Protein 1VYR (pdb70)

Sequence (363 aa):
AEKLFTPLKVGAVTAPNRVFMAPLTRLRSIEPGDIPTPLMGEYYRQRASAGLIISEATQISAQAKGGYYAGAPGLHSPEQIAAWKKITAGVHAEDGRIAVQLWHTGRISHSSIQPGGQAPVSASALNANTRTSLRDENGNAIRVDTTTPRALELDEIPGIVNDFRQAVANAREAGFDLVELHSAHGYLLHQFLSPSSNQRTDQYGGSVENRARLVLEVVDAVCNEWSADRIGIRVSPIGTFQNVDNGPNEEADALYLIEELAKRGIAYLHMSETDLAGGKPYSEAFRQKVRERFHGVIIGAGAYTAEKAEDLIGKGLIDAVAFGRDYIANPDLVARLQKKAELNPQRPESFYGGGAEGYTDYPSL

Foldseek 3Di:
DPQQQDWDQFQPDIFRGQEEADEAAALAADPPVLADDVQVLLLVLLQQNGSEYEYHEEELDQLLDAAHRHHHLHDPRRLVRLLSSLVSSVVSVGAYAYEYFRQAQNHALCSHVVSDAHEAQAQDHLQAWYWDADPVRFTDIDGTGGHHHDDPVCLVVVLVSLLVSLLSCVSSPHQAYEYECEQNGHLVLLQAQVNHPDPPQSDDDLCNSNVSVLSSLVSNCVSPNQSRYEYEYAQDAAGSNTHNDDPSLVSVLVNLLSNQVRVHREYEYEDAYLVDDDGDDPVSLVSSQVRHDHAYEYEDPDDPVNQCVCVVVVSGPHYHDYQQCLQESVVVVCVVVVHDTGDQDVVSSYTDGCVSRNPRDYD

Organism: Enterobacter cloacae (NCBI:txid550)

B-factor: mean 15.1, std 11.24, range [3.46, 97.19]

Structure (mmCIF, N/CA/C/O backbone):
data_1VYR
#
_entry.id   1VYR
#
_cell.length_a   56.979
_cell.length_b   69.058
_cell.length_c   89.121
_cell.angle_alpha   90.00
_cell.angle_beta   90.00
_cell.angle_gamma   90.00
#
_symmetry.space_group_name_H-M   'P 21 21 21'
#
loop_
_entity.id
_entity.type
_entity.pdbx_description
1 polymer 'PENTAERYTHRITOL TETRANITRATE REDUCTASE'
2 non-polymer 'FLAVIN MONONUCLEOTIDE'
3 non-polymer 'PICRIC ACID'
4 water water
#
loop_
_atom_site.group_PDB
_atom_site.id
_atom_site.type_symbol
_atom_site.label_atom_id
_atom_site.label_alt_id
_atom_site.label_comp_id
_atom_site.label_asym_id
_atom_site.label_entity_id
_atom_site.label_seq_id
_atom_site.pdbx_PDB_ins_code
_atom_site.Cartn_x
_atom_site.Cartn_y
_atom_site.Cartn_z
_atom_site.occupancy
_atom_site.B_iso_or_equiv
_atom_site.auth_seq_id
_atom_site.auth_comp_id
_atom_site.auth_asym_id
_atom_site.auth_atom_id
_atom_site.pdbx_PDB_model_num
ATOM 1 N N . ALA A 1 2 ? 38.382 4.037 45.447 1.00 64.79 2 ALA A N 1
ATOM 2 C CA . ALA A 1 2 ? 38.022 5.369 45.898 1.00 50.74 2 ALA A CA 1
ATOM 3 C C . ALA A 1 2 ? 36.921 5.176 46.928 1.00 49.95 2 ALA A C 1
ATOM 4 O O . ALA A 1 2 ? 37.270 5.217 48.130 1.00 68.78 2 ALA A O 1
ATOM 11 N N . GLU A 1 3 ? 35.671 4.928 46.498 1.00 48.70 3 GLU A N 1
ATOM 12 C CA . GLU A 1 3 ? 34.761 4.589 47.590 1.00 42.50 3 GLU A CA 1
ATOM 13 C C . GLU A 1 3 ? 33.686 3.542 47.321 1.00 32.01 3 GLU A C 1
ATOM 14 O O . GLU A 1 3 ? 33.873 2.462 47.916 1.00 30.98 3 GLU A O 1
ATOM 26 N N . LYS A 1 4 ? 32.594 3.809 46.650 1.00 23.09 4 LYS A N 1
ATOM 27 C CA . LYS A 1 4 ? 31.632 2.702 46.376 1.00 21.65 4 LYS A CA 1
ATOM 28 C C . LYS A 1 4 ? 31.587 2.371 44.879 1.00 14.76 4 LYS A C 1
ATOM 29 O O . LYS A 1 4 ? 31.011 1.303 44.538 1.00 15.61 4 LYS A O 1
ATOM 45 N N . LEU A 1 5 ? 32.218 3.214 44.044 1.00 15.74 5 LEU A N 1
ATOM 46 C CA . LEU A 1 5 ? 32.107 2.975 42.636 1.00 13.81 5 LEU A CA 1
ATOM 47 C C . LEU A 1 5 ? 32.707 1.643 42.205 1.00 12.63 5 LEU A C 1
ATOM 48 O O . LEU A 1 5 ? 32.366 1.123 41.124 1.00 13.46 5 LEU A O 1
ATOM 64 N N . PHE A 1 6 ? 33.624 1.113 42.990 1.00 13.21 6 PHE A N 1
ATOM 65 C CA . PHE A 1 6 ? 34.352 -0.074 42.613 1.00 13.21 6 PHE A CA 1
ATOM 66 C C . PHE A 1 6 ? 33.918 -1.332 43.354 1.00 13.84 6 PHE A C 1
ATOM 67 O O . PHE A 1 6 ? 34.675 -2.313 43.479 1.00 19.08 6 PHE A O 1
ATOM 84 N N . THR A 1 7 ? 32.674 -1.335 43.787 1.00 13.50 7 THR A N 1
ATOM 85 C CA . THR A 1 7 ? 32.116 -2.406 44.503 1.00 14.33 7 THR A CA 1
ATOM 86 C C . THR A 1 7 ? 31.013 -3.140 43.666 1.00 11.53 7 THR A C 1
ATOM 87 O O . THR A 1 7 ? 30.371 -2.529 42.835 1.00 11.77 7 THR A O 1
ATOM 97 N N . PRO A 1 8 ? 30.845 -4.452 43.850 1.00 11.25 8 PRO A N 1
ATOM 98 C CA . PRO A 1 8 ? 29.874 -5.204 43.014 1.00 10.53 8 PRO A CA 1
ATOM 99 C C . PRO A 1 8 ? 28.411 -4.834 43.240 1.00 9.84 8 PRO A C 1
ATOM 100 O O . PRO A 1 8 ? 28.027 -4.296 44.289 1.00 11.27 8 PRO A O 1
ATOM 111 N N . LEU A 1 9 ? 27.597 -5.163 42.244 1.00 9.20 9 LEU A N 1
ATOM 112 C CA . LEU A 1 9 ? 26.170 -4.871 42.219 1.00 8.80 9 LEU A CA 1
ATOM 113 C C . LEU A 1 9 ? 25.434 -5.964 41.453 1.00 8.75 9 LEU A C 1
ATOM 114 O O . LEU A 1 9 ? 25.796 -6.257 40.279 1.00 10.10 9 LEU A O 1
ATOM 130 N N . LYS A 1 10 ? 24.391 -6.574 42.035 1.00 8.64 10 LYS A N 1
ATOM 131 C CA . LYS A 1 10 ? 23.574 -7.521 41.289 1.00 9.49 10 LYS A CA 1
ATOM 132 C C . LYS A 1 10 ? 22.610 -6.747 40.379 1.00 8.55 10 LYS A C 1
ATOM 133 O O . LYS A 1 10 ? 21.883 -5.876 40.894 1.00 10.78 10 LYS A O 1
ATOM 149 N N . VAL A 1 11 ? 22.584 -7.030 39.096 1.00 8.10 11 VAL A N 1
ATOM 150 C CA . VAL A 1 11 ? 21.748 -6.322 38.111 1.00 8.03 11 VAL A CA 1
ATOM 151 C C . VAL A 1 11 ? 20.932 -7.403 37.407 1.00 8.92 11 VAL A C 1
ATOM 152 O O . VAL A 1 11 ? 21.388 -8.043 36.442 1.00 10.92 11 VAL A O 1
ATOM 165 N N . GLY A 1 12 ? 19.707 -7.617 37.873 1.00 9.96 12 GLY A N 1
ATOM 166 C CA . GLY A 1 12 ? 18.886 -8.720 37.365 1.00 11.60 12 GLY A CA 1
ATOM 167 C C . GLY A 1 12 ? 19.657 -10.025 37.383 1.00 11.06 12 GLY A C 1
ATOM 168 O O . GLY A 1 12 ? 20.214 -10.406 38.440 1.00 11.45 12 GLY A O 1
ATOM 172 N N . ALA A 1 13 ? 19.757 -10.725 36.244 1.00 11.20 13 ALA A N 1
ATOM 173 C CA . ALA A 1 13 ? 20.387 -12.031 36.153 1.00 11.18 13 ALA A CA 1
ATOM 174 C C . ALA A 1 13 ? 21.906 -12.013 36.226 1.00 11.68 13 ALA A C 1
ATOM 175 O O . ALA A 1 13 ? 22.431 -13.147 36.344 1.00 15.35 13 ALA A O 1
ATOM 182 N N . VAL A 1 14 ? 22.596 -10.878 36.168 1.00 10.54 14 VAL A N 1
ATOM 183 C CA . VAL A 1 14 ? 24.053 -10.863 36.179 1.00 11.03 14 VAL A CA 1
ATOM 184 C C . VAL A 1 14 ? 24.583 -10.033 37.380 1.00 10.25 14 VAL A C 1
ATOM 185 O O . VAL A 1 14 ? 23.808 -9.366 38.054 1.00 12.00 14 VAL A O 1
ATOM 198 N N . THR A 1 15 ? 25.886 -10.139 37.640 1.00 10.14 15 THR A N 1
ATOM 199 C CA . THR A 1 15 ? 26.533 -9.361 38.691 1.00 10.15 15 THR A CA 1
ATOM 200 C C . THR A 1 15 ? 27.638 -8.516 38.078 1.00 9.53 15 THR A C 1
ATOM 201 O O . THR A 1 15 ? 28.627 -9.037 37.493 1.00 11.39 15 THR A O 1
ATOM 218 N N . ALA A 1 16 ? 27.502 -7.206 38.212 1.00 8.97 16 ALA A N 1
ATOM 219 C CA . ALA A 1 16 ? 28.515 -6.271 37.782 1.00 8.55 16 ALA A CA 1
ATOM 220 C C . ALA A 1 16 ? 29.588 -6.175 38.892 1.00 9.07 16 ALA A C 1
ATOM 221 O O . ALA A 1 16 ? 29.239 -6.098 40.074 1.00 10.34 16 ALA A O 1
ATOM 228 N N . PRO A 1 17 ? 30.883 -6.168 38.547 1.00 9.02 17 PRO A N 1
ATOM 229 C CA . PRO A 1 17 ? 31.934 -6.055 39.555 1.00 9.52 17 PRO A CA 1
ATOM 230 C C . PRO A 1 17 ? 32.210 -4.625 40.036 1.00 9.30 17 PRO A C 1
ATOM 231 O O . PRO A 1 17 ? 32.973 -4.407 41.006 1.00 10.80 17 PRO A O 1
ATOM 242 N N . ASN A 1 18 ? 31.641 -3.635 39.356 1.00 8.58 18 ASN A N 1
ATOM 243 C CA . ASN A 1 18 ? 31.803 -2.236 39.698 1.00 8.72 18 ASN A CA 1
ATOM 244 C C . ASN A 1 18 ? 30.530 -1.491 39.203 1.00 8.10 18 ASN A C 1
ATOM 245 O O . ASN A 1 18 ? 29.694 -2.116 38.504 1.00 8.91 18 ASN A O 1
ATOM 254 N N . ARG A 1 19 ? 30.428 -0.216 39.551 1.00 8.22 19 ARG A N 1
ATOM 255 C CA . ARG A 1 19 ? 29.254 0.600 39.271 1.00 8.25 19 ARG A CA 1
ATOM 256 C C . ARG A 1 19 ? 29.480 1.632 38.143 1.00 7.60 19 ARG A C 1
ATOM 257 O O . ARG A 1 19 ? 28.676 2.545 37.985 1.00 8.63 19 ARG A O 1
ATOM 285 N N . VAL A 1 20 ? 30.573 1.437 37.390 1.00 7.52 20 VAL A N 1
ATOM 286 C CA . VAL A 1 20 ? 30.967 2.332 36.300 1.00 7.59 20 VAL A CA 1
ATOM 287 C C . VAL A 1 20 ? 30.496 1.689 35.005 1.00 6.91 20 VAL A C 1
ATOM 288 O O . VAL A 1 20 ? 31.109 0.714 34.481 1.00 8.34 20 VAL A O 1
ATOM 301 N N . PHE A 1 21 ? 29.343 2.140 34.481 1.00 6.10 21 PHE A N 1
ATOM 302 C CA . PHE A 1 21 ? 28.743 1.537 33.294 1.00 6.04 21 PHE A CA 1
ATOM 303 C C . PHE A 1 21 ? 29.047 2.391 32.061 1.00 5.52 21 PHE A C 1
ATOM 304 O O . PHE A 1 21 ? 29.245 3.603 32.151 1.00 6.36 21 PHE A O 1
ATOM 321 N N . MET A 1 22 ? 29.046 1.717 30.895 1.00 5.50 22 MET A N 1
ATOM 322 C CA . MET A 1 22 ? 29.177 2.414 29.618 1.00 5.36 22 MET A CA 1
ATOM 323 C C . MET A 1 22 ? 27.775 2.680 29.043 1.00 5.18 22 MET A C 1
ATOM 324 O O . MET A 1 22 ? 26.988 1.761 28.789 1.00 5.60 22 MET A O 1
ATOM 338 N N . ALA A 1 23 ? 27.459 3.986 28.927 1.00 5.33 23 ALA A N 1
ATOM 339 C CA . ALA A 1 23 ? 26.180 4.405 28.399 1.00 5.29 23 ALA A CA 1
ATOM 340 C C . ALA A 1 23 ? 26.032 3.987 26.927 1.00 4.94 23 ALA A C 1
ATOM 341 O O . ALA A 1 23 ? 27.041 3.862 26.202 1.00 5.31 23 ALA A O 1
ATOM 348 N N . PRO A 1 24 ? 24.783 3.874 26.445 1.00 4.85 24 PRO A N 1
ATOM 349 C CA . PRO A 1 24 ? 24.544 3.590 25.016 1.00 4.81 24 PRO A CA 1
ATOM 350 C C . PRO A 1 24 ? 24.999 4.776 24.173 1.00 4.93 24 PRO A C 1
ATOM 351 O O . PRO A 1 24 ? 24.636 5.939 24.439 1.00 5.67 24 PRO A O 1
ATOM 362 N N . LEU A 1 25 ? 25.773 4.471 23.117 1.00 4.95 25 LEU A N 1
ATOM 363 C CA . LEU A 1 25 ? 26.397 5.533 22.289 1.00 5.30 25 LEU A CA 1
ATOM 364 C C . LEU A 1 25 ? 26.315 5.135 20.797 1.00 5.09 25 LEU A C 1
ATOM 365 O O . LEU A 1 25 ? 27.066 4.268 20.328 1.00 5.76 25 LEU A O 1
ATOM 381 N N . THR A 1 26 ? 25.439 5.806 20.074 1.00 5.28 26 THR A N 1
ATOM 382 C CA . THR A 1 26 ? 25.347 5.701 18.608 1.00 5.14 26 THR A CA 1
ATOM 383 C C . THR A 1 26 ? 26.648 6.240 17.992 1.00 4.98 26 THR A C 1
ATOM 384 O O . THR A 1 26 ? 27.058 7.368 18.237 1.00 6.25 26 THR A O 1
ATOM 394 N N . ARG A 1 27 ? 27.305 5.380 17.177 1.00 4.83 27 ARG A N 1
ATOM 395 C CA . ARG A 1 27 ? 28.584 5.704 16.535 1.00 4.90 27 ARG A CA 1
ATOM 396 C C . ARG A 1 27 ? 28.512 5.603 15.006 1.00 4.89 27 ARG A C 1
ATOM 397 O O . ARG A 1 27 ? 29.457 6.080 14.333 1.00 5.47 27 ARG A O 1
ATOM 414 N N . LEU A 1 28 ? 27.457 5.010 14.447 1.00 5.10 28 LEU A N 1
ATOM 415 C CA . LEU A 1 28 ? 27.149 5.057 13.016 1.00 5.31 28 LEU A CA 1
ATOM 416 C C . LEU A 1 28 ? 28.247 4.492 12.129 1.00 5.29 28 LEU A C 1
ATOM 417 O O . LEU A 1 28 ? 28.561 5.042 11.039 1.00 6.18 28 LEU A O 1
ATOM 433 N N . ARG A 1 29 ? 28.794 3.335 12.530 1.00 5.10 29 ARG A N 1
ATOM 434 C CA . ARG A 1 29 ? 29.892 2.670 11.812 1.00 5.18 29 ARG A CA 1
ATOM 435 C C . ARG A 1 29 ? 29.494 1.279 11.288 1.00 5.30 29 ARG A C 1
ATOM 436 O O . ARG A 1 29 ? 30.375 0.512 10.838 1.00 6.51 29 ARG A O 1
ATOM 453 N N . SER A 1 30 ? 28.208 0.945 11.235 1.00 5.37 30 SER A N 1
ATOM 454 C CA . SER A 1 30 ? 27.793 -0.359 10.728 1.00 5.49 30 SER A CA 1
ATOM 455 C C . SER A 1 30 ? 27.950 -0.443 9.225 1.00 6.13 30 SER A C 1
ATOM 456 O O . SER A 1 30 ? 27.962 0.590 8.519 1.00 7.43 30 SER A O 1
ATOM 463 N N . ILE A 1 31 ? 27.965 -1.671 8.697 1.00 6.61 31 ILE A N 1
ATOM 464 C CA . ILE A 1 31 ? 27.954 -1.899 7.230 1.00 7.19 31 ILE A CA 1
ATOM 465 C C . ILE A 1 31 ? 26.580 -1.674 6.658 1.00 7.45 31 ILE A C 1
ATOM 466 O O . ILE A 1 31 ? 25.562 -2.179 7.178 1.00 7.95 31 ILE A O 1
ATOM 482 N N . GLU A 1 32 ? 26.556 -0.943 5.527 1.00 8.08 32 GLU A N 1
ATOM 483 C CA . GLU A 1 32 ? 25.379 -0.871 4.662 1.00 8.39 32 GLU A CA 1
ATOM 484 C C . GLU A 1 32 ? 25.801 -1.365 3.278 1.00 9.64 32 GLU A C 1
ATOM 485 O O . GLU A 1 32 ? 26.936 -1.022 2.841 1.00 11.88 32 GLU A O 1
ATOM 497 N N . PRO A 1 33 ? 24.955 -2.130 2.589 1.00 9.48 33 PRO A N 1
ATOM 498 C CA . PRO A 1 33 ? 23.637 -2.530 2.998 1.00 9.18 33 PRO A CA 1
ATOM 499 C C . PRO A 1 33 ? 23.647 -3.599 4.093 1.00 8.35 33 PRO A C 1
ATOM 500 O O . PRO A 1 33 ? 24.601 -4.374 4.239 1.00 10.18 33 PRO A O 1
ATOM 511 N N . GLY A 1 34 ? 22.556 -3.637 4.855 1.00 8.83 34 GLY A N 1
ATOM 512 C CA . GLY A 1 34 ? 22.297 -4.658 5.822 1.00 9.25 34 GLY A CA 1
ATOM 513 C C . GLY A 1 34 ? 22.309 -4.247 7.263 1.00 8.22 34 GLY A C 1
ATOM 514 O O . GLY A 1 34 ? 21.910 -5.037 8.154 1.00 9.41 34 GLY A O 1
ATOM 518 N N . ASP A 1 35 ? 22.851 -3.048 7.559 1.00 7.63 35 ASP A N 1
ATOM 519 C CA . ASP A 1 35 ? 22.913 -2.495 8.933 1.00 7.17 35 ASP A CA 1
ATOM 520 C C . ASP A 1 35 ? 23.603 -3.490 9.894 1.00 6.08 35 ASP A C 1
ATOM 521 O O . ASP A 1 35 ? 23.112 -3.862 10.967 1.00 6.60 35 ASP A O 1
ATOM 530 N N . ILE A 1 36 ? 24.767 -3.946 9.428 1.00 6.36 36 ILE A N 1
ATOM 531 C CA . ILE A 1 36 ? 25.450 -5.114 10.024 1.00 6.31 36 ILE A CA 1
ATOM 532 C C . ILE A 1 36 ? 26.580 -4.640 10.950 1.00 6.04 36 ILE A C 1
ATOM 533 O O . ILE A 1 36 ? 27.476 -3.899 10.495 1.00 6.68 36 ILE A O 1
ATOM 549 N N . PRO A 1 37 ? 26.620 -5.087 12.195 1.00 6.23 37 PRO A N 1
ATOM 550 C CA . PRO A 1 37 ? 27.790 -4.832 13.042 1.00 6.70 37 PRO A CA 1
ATOM 551 C C . PRO A 1 37 ? 29.057 -5.425 12.403 1.00 6.57 37 PRO A C 1
ATOM 552 O O . PRO A 1 37 ? 29.018 -6.395 11.625 1.00 7.65 37 PRO A O 1
ATOM 563 N N . THR A 1 38 ? 30.201 -4.828 12.787 1.00 7.35 38 THR A N 1
ATOM 564 C CA . THR A 1 38 ? 31.471 -5.144 12.181 1.00 7.22 38 THR A CA 1
ATOM 565 C C . THR A 1 38 ? 32.504 -5.670 13.190 1.00 7.18 38 THR A C 1
ATOM 566 O O . THR A 1 38 ? 32.410 -5.422 14.402 1.00 7.29 38 THR A O 1
ATOM 576 N N . PRO A 1 39 ? 33.576 -6.291 12.675 1.00 7.93 39 PRO A N 1
ATOM 577 C CA . PRO A 1 39 ? 34.736 -6.620 13.552 1.00 8.17 39 PRO A CA 1
ATOM 578 C C . PRO A 1 39 ? 35.325 -5.401 14.251 1.00 6.96 39 PRO A C 1
ATOM 579 O O . PRO A 1 39 ? 35.802 -5.518 15.389 1.00 7.26 39 PRO A O 1
ATOM 590 N N . LEU A 1 40 ? 35.343 -4.226 13.582 1.00 6.82 40 LEU A N 1
ATOM 591 C CA . LEU A 1 40 ? 35.861 -3.011 14.234 1.00 6.37 40 LEU A CA 1
ATOM 592 C C . LEU A 1 40 ? 34.990 -2.660 15.453 1.00 6.11 40 LEU A C 1
ATOM 593 O O . LEU A 1 40 ? 35.514 -2.315 16.524 1.00 6.09 40 LEU A O 1
ATOM 609 N N . MET A 1 41 ? 33.662 -2.740 15.299 1.00 5.77 41 MET A N 1
ATOM 610 C CA . MET A 1 41 ? 32.767 -2.564 16.459 1.00 5.78 41 MET A CA 1
ATOM 611 C C . MET A 1 41 ? 33.069 -3.603 17.535 1.00 5.77 41 MET A C 1
ATOM 612 O O . MET A 1 41 ? 33.055 -3.293 18.740 1.00 6.21 41 MET A O 1
ATOM 626 N N . GLY A 1 42 ? 33.326 -4.859 17.151 1.00 6.16 42 GLY A N 1
ATOM 627 C CA . GLY A 1 42 ? 33.697 -5.864 18.135 1.00 6.24 42 GLY A CA 1
ATOM 628 C C . GLY A 1 42 ? 34.934 -5.473 18.937 1.00 6.23 42 GLY A C 1
ATOM 629 O O . GLY A 1 42 ? 34.976 -5.666 20.161 1.00 6.53 42 GLY A O 1
ATOM 633 N N . GLU A 1 43 ? 35.964 -4.937 18.253 1.00 6.28 43 GLU A N 1
ATOM 634 C CA . GLU A 1 43 ? 37.182 -4.503 18.924 1.00 6.35 43 GLU A CA 1
ATOM 635 C C . GLU A 1 43 ? 36.896 -3.343 19.902 1.00 6.00 43 GLU A C 1
ATOM 636 O O . GLU A 1 43 ? 37.399 -3.334 21.042 1.00 6.45 43 GLU A O 1
ATOM 648 N N . TYR A 1 44 ? 36.117 -2.363 19.448 1.00 5.63 44 TYR A N 1
ATOM 649 C CA . TYR A 1 44 ? 35.722 -1.226 20.301 1.00 5.50 44 TYR A CA 1
ATOM 650 C C . TYR A 1 44 ? 35.060 -1.673 21.599 1.00 5.47 44 TYR A C 1
ATOM 651 O O . TYR A 1 44 ? 35.385 -1.208 22.696 1.00 5.45 44 TYR A O 1
ATOM 668 N N . TYR A 1 45 ? 34.081 -2.604 21.491 1.00 5.27 45 TYR A N 1
ATOM 669 C CA . TYR A 1 45 ? 33.416 -3.084 22.706 1.00 5.55 45 TYR A CA 1
ATOM 670 C C . TYR A 1 45 ? 34.359 -3.914 23.582 1.00 5.55 45 TYR A C 1
ATOM 671 O O . TYR A 1 45 ? 34.355 -3.807 24.808 1.00 6.13 45 TYR A O 1
ATOM 688 N N . ARG A 1 46 ? 35.185 -4.782 22.943 1.00 5.93 46 ARG A N 1
ATOM 689 C CA . ARG A 1 46 ? 36.127 -5.607 23.723 1.00 6.52 46 ARG A CA 1
ATOM 690 C C . ARG A 1 46 ? 37.104 -4.731 24.503 1.00 6.17 46 ARG A C 1
ATOM 691 O O . ARG A 1 46 ? 37.449 -5.058 25.666 1.00 7.05 46 ARG A O 1
ATOM 708 N N . GLN A 1 47 ? 37.551 -3.589 23.935 1.00 5.94 47 GLN A N 1
ATOM 709 C CA . GLN A 1 47 ? 38.434 -2.663 24.619 1.00 6.04 47 GLN A CA 1
ATOM 710 C C . GLN A 1 47 ? 37.833 -2.117 25.922 1.00 5.93 47 GLN A C 1
ATOM 711 O O . GLN A 1 47 ? 38.579 -1.676 26.802 1.00 6.63 47 GLN A O 1
ATOM 725 N N . ARG A 1 48 ? 36.495 -2.052 25.986 1.00 5.85 48 ARG A N 1
ATOM 726 C CA . ARG A 1 48 ? 35.727 -1.454 27.078 1.00 5.90 48 ARG A CA 1
ATOM 727 C C . ARG A 1 48 ? 35.117 -2.477 28.035 1.00 6.17 48 ARG A C 1
ATOM 728 O O . ARG A 1 48 ? 34.329 -2.106 28.925 1.00 6.60 48 ARG A O 1
ATOM 745 N N . ALA A 1 49 ? 35.537 -3.750 27.922 1.00 6.39 49 ALA A N 1
ATOM 746 C CA . ALA A 1 49 ? 34.887 -4.826 28.663 1.00 6.80 49 ALA A CA 1
ATOM 747 C C . ALA A 1 49 ? 35.168 -4.833 30.158 1.00 6.97 49 ALA A C 1
ATOM 748 O O . ALA A 1 49 ? 34.535 -5.634 30.869 1.00 8.25 49 ALA A O 1
ATOM 755 N N . SER A 1 50 ? 36.042 -3.969 30.672 1.00 6.92 50 SER A N 1
ATOM 756 C CA . SER A 1 50 ? 36.166 -3.813 32.124 1.00 7.19 50 SER A CA 1
ATOM 757 C C . SER A 1 50 ? 35.005 -3.032 32.759 1.00 6.86 50 SER A C 1
ATOM 758 O O . SER A 1 50 ? 34.883 -3.008 33.999 1.00 7.73 50 SER A O 1
ATOM 765 N N . ALA A 1 51 ? 34.145 -2.391 31.949 1.00 6.65 51 ALA A N 1
ATOM 766 C CA . ALA A 1 51 ? 32.964 -1.721 32.487 1.00 6.34 51 ALA A CA 1
ATOM 767 C C . ALA A 1 51 ? 32.138 -2.674 33.349 1.00 6.46 51 ALA A C 1
ATOM 768 O O . ALA A 1 51 ? 31.997 -3.872 33.054 1.00 7.09 51 ALA A O 1
ATOM 775 N N . GLY A 1 52 ? 31.523 -2.142 34.403 1.00 6.82 52 GLY A N 1
ATOM 776 C CA . GLY A 1 52 ? 30.586 -2.968 35.189 1.00 7.13 52 GLY A CA 1
ATOM 777 C C . GLY A 1 52 ? 29.500 -3.580 34.295 1.00 6.68 52 GLY A C 1
ATOM 778 O O . GLY A 1 52 ? 29.084 -4.729 34.491 1.00 7.27 52 GLY A O 1
ATOM 782 N N . LEU A 1 53 ? 29.028 -2.803 33.331 1.00 6.04 53 LEU A N 1
ATOM 783 C CA . LEU A 1 53 ? 28.069 -3.251 32.308 1.00 6.09 53 LEU A CA 1
ATOM 784 C C . LEU A 1 53 ? 28.300 -2.333 31.102 1.00 5.41 53 LEU A C 1
ATOM 785 O O . LEU A 1 53 ? 28.368 -1.100 31.265 1.00 6.19 53 LEU A O 1
ATOM 801 N N . ILE A 1 54 ? 28.407 -2.930 29.911 1.00 5.37 54 ILE A N 1
ATOM 802 C CA . ILE A 1 54 ? 28.321 -2.176 28.645 1.00 5.32 54 ILE A CA 1
ATOM 803 C C . ILE A 1 54 ? 26.865 -2.141 28.205 1.00 5.28 54 ILE A C 1
ATOM 804 O O . ILE A 1 54 ? 26.242 -3.218 28.140 1.00 5.84 54 ILE A O 1
ATOM 820 N N . ILE A 1 55 ? 26.344 -0.966 27.860 1.00 5.22 55 ILE A N 1
ATOM 821 C CA . ILE A 1 55 ? 25.041 -0.868 27.174 1.00 5.06 55 ILE A CA 1
ATOM 822 C C . ILE A 1 55 ? 25.374 -0.467 25.730 1.00 5.16 55 ILE A C 1
ATOM 823 O O . ILE A 1 55 ? 26.063 0.547 25.510 1.00 5.52 55 ILE A O 1
ATOM 839 N N . SER A 1 56 ? 24.945 -1.280 24.754 1.00 5.10 56 SER A N 1
ATOM 840 C CA . SER A 1 56 ? 25.297 -1.027 23.376 1.00 5.03 56 SER A CA 1
ATOM 841 C C . SER A 1 56 ? 24.646 0.264 22.851 1.00 4.92 56 SER A C 1
ATOM 842 O O . SER A 1 56 ? 23.637 0.783 23.355 1.00 5.55 56 SER A O 1
ATOM 849 N N . GLU A 1 57 ? 25.211 0.724 21.699 1.00 5.02 57 GLU A N 1
ATOM 850 C CA . GLU A 1 57 ? 24.527 1.681 20.836 1.00 5.03 57 GLU A CA 1
ATOM 851 C C . GLU A 1 57 ? 23.084 1.240 20.572 1.00 5.11 57 GLU A C 1
ATOM 852 O O . GLU A 1 57 ? 22.771 0.032 20.462 1.00 5.12 57 GLU A O 1
ATOM 864 N N . ALA A 1 58 ? 22.203 2.225 20.330 1.00 5.02 58 ALA A N 1
ATOM 865 C CA . ALA A 1 58 ? 20.827 1.927 19.943 1.00 5.18 58 ALA A CA 1
ATOM 866 C C . ALA A 1 58 ? 20.814 1.068 18.671 1.00 4.75 58 ALA A C 1
ATOM 867 O O . ALA A 1 58 ? 21.501 1.328 17.677 1.00 5.40 58 ALA A O 1
ATOM 874 N N . THR A 1 59 ? 19.966 0.020 18.716 1.00 4.67 59 THR A N 1
ATOM 875 C CA . THR A 1 59 ? 19.923 -1.023 17.713 1.00 4.70 59 THR A CA 1
ATOM 876 C C . THR A 1 59 ? 18.475 -1.237 17.253 1.00 4.81 59 THR A C 1
ATOM 877 O O . THR A 1 59 ? 17.558 -1.424 18.066 1.00 5.10 59 THR A O 1
ATOM 887 N N . GLN A 1 60 ? 18.256 -1.229 15.925 1.00 5.08 60 GLN A N 1
ATOM 888 C CA . GLN A 1 60 ? 16.904 -1.358 15.378 1.00 5.72 60 GLN A CA 1
ATOM 889 C C . GLN A 1 60 ? 16.257 -2.694 15.662 1.00 5.61 60 GLN A C 1
ATOM 890 O O . GLN A 1 60 ? 16.832 -3.775 15.419 1.00 6.90 60 GLN A O 1
ATOM 904 N N . ILE A 1 61 ? 14.972 -2.629 16.047 1.00 5.78 61 ILE A N 1
ATOM 905 C CA . ILE A 1 61 ? 14.149 -3.848 16.206 1.00 6.33 61 ILE A CA 1
ATOM 906 C C . ILE A 1 61 ? 13.624 -4.373 14.886 1.00 6.92 61 ILE A C 1
ATOM 907 O O . ILE A 1 61 ? 13.148 -5.521 14.811 1.00 9.08 61 ILE A O 1
ATOM 923 N N . SER A 1 62 ? 13.649 -3.553 13.833 1.00 7.21 62 SER A N 1
ATOM 924 C CA . SER A 1 62 ? 13.036 -3.831 12.515 1.00 7.82 62 SER A CA 1
ATOM 925 C C . SER A 1 62 ? 13.623 -2.866 11.527 1.00 7.89 62 SER A C 1
ATOM 926 O O . SER A 1 62 ? 14.228 -1.842 11.887 1.00 7.66 62 SER A O 1
ATOM 933 N N . ALA A 1 63 ? 13.405 -3.136 10.221 1.00 9.36 63 ALA A N 1
ATOM 934 C CA . ALA A 1 63 ? 13.834 -2.175 9.225 1.00 9.97 63 ALA A CA 1
ATOM 935 C C . ALA A 1 63 ? 13.088 -0.853 9.347 1.00 9.23 63 ALA A C 1
ATOM 936 O O . ALA A 1 63 ? 13.669 0.236 9.159 1.00 9.67 63 ALA A O 1
ATOM 943 N N . GLN A 1 64 ? 11.791 -0.873 9.669 1.00 9.24 64 GLN A N 1
ATOM 944 C CA . GLN A 1 64 ? 11.013 0.359 9.865 1.00 9.26 64 GLN A CA 1
ATOM 945 C C . GLN A 1 64 ? 11.601 1.221 10.994 1.00 8.19 64 GLN A C 1
ATOM 946 O O . GLN A 1 64 ? 11.472 2.440 10.990 1.00 8.80 64 GLN A O 1
ATOM 960 N N . ALA A 1 65 ? 12.197 0.570 12.007 1.00 7.31 65 ALA A N 1
ATOM 961 C CA . ALA A 1 65 ? 12.759 1.290 13.137 1.00 6.72 65 ALA A CA 1
ATOM 962 C C . ALA A 1 65 ? 13.947 2.173 12.790 1.00 6.58 65 ALA A C 1
ATOM 963 O O . ALA A 1 65 ? 14.331 2.983 13.631 1.00 7.54 65 ALA A O 1
ATOM 970 N N . LYS A 1 66 ? 14.570 2.017 11.600 1.00 7.09 66 LYS A N 1
ATOM 971 C CA . LYS A 1 66 ? 15.795 2.714 11.267 1.00 7.24 66 LYS A CA 1
ATOM 972 C C . LYS A 1 66 ? 15.535 4.216 11.086 1.00 8.31 66 LYS A C 1
ATOM 973 O O . LYS A 1 66 ? 14.618 4.626 10.350 1.00 11.62 66 LYS A O 1
ATOM 989 N N A GLY A 1 67 ? 16.387 4.987 11.819 0.50 8.26 67 GLY A N 1
ATOM 990 N N B GLY A 1 67 ? 16.350 5.042 11.701 0.50 8.61 67 GLY A N 1
ATOM 991 C CA A GLY A 1 67 ? 16.429 6.444 11.843 0.50 11.21 67 GLY A CA 1
ATOM 992 C CA B GLY A 1 67 ? 16.357 6.453 11.383 0.50 6.93 67 GLY A CA 1
ATOM 993 C C A GLY A 1 67 ? 17.700 7.086 11.296 0.50 9.66 67 GLY A C 1
ATOM 994 C C B GLY A 1 67 ? 17.667 7.124 11.213 0.50 8.80 67 GLY A C 1
ATOM 995 O O A GLY A 1 67 ? 17.624 8.177 10.661 0.50 7.67 67 GLY A O 1
ATOM 996 O O B GLY A 1 67 ? 17.709 8.371 11.227 0.50 10.53 67 GLY A O 1
ATOM 1003 N N A TYR A 1 68 ? 18.863 6.473 11.458 0.50 8.87 68 TYR A N 1
ATOM 1004 N N B TYR A 1 68 ? 18.697 6.287 11.170 0.33 6.00 68 TYR A N 1
ATOM 1005 C CA A TYR A 1 68 ? 20.177 7.012 11.106 0.50 8.56 68 TYR A CA 1
ATOM 1006 C CA B TYR A 1 68 ? 20.080 6.725 11.053 0.33 7.06 68 TYR A CA 1
ATOM 1007 C C A TYR A 1 68 ? 20.916 5.984 10.229 0.67 6.98 68 TYR A C 1
ATOM 1008 C C B TYR A 1 68 ? 20.882 5.806 10.149 0.33 6.28 68 TYR A C 1
ATOM 1009 O O A TYR A 1 68 ? 20.928 4.791 10.589 0.67 7.65 68 TYR A O 1
ATOM 1010 O O B TYR A 1 68 ? 20.934 4.589 10.335 0.33 7.51 68 TYR A O 1
ATOM 1041 N N . ALA A 1 69 ? 21.532 6.400 9.142 1.00 6.68 69 ALA A N 1
ATOM 1042 C CA . ALA A 1 69 ? 22.411 5.560 8.336 1.00 6.32 69 ALA A CA 1
ATOM 1043 C C . ALA A 1 69 ? 23.632 5.178 9.176 1.00 5.95 69 ALA A C 1
ATOM 1044 O O . ALA A 1 69 ? 24.308 6.045 9.763 1.00 6.92 69 ALA A O 1
ATOM 1051 N N . GLY A 1 70 ? 23.952 3.873 9.223 1.00 6.15 70 GLY A N 1
ATOM 1052 C CA . GLY A 1 70 ? 25.069 3.382 9.980 1.00 6.10 70 GLY A CA 1
ATOM 1053 C C . GLY A 1 70 ? 24.721 2.791 11.341 1.00 5.49 70 GLY A C 1
ATOM 1054 O O . GLY A 1 70 ? 25.598 2.195 11.998 1.00 5.94 70 GLY A O 1
ATOM 1058 N N . ALA A 1 71 ? 23.465 2.926 11.789 1.00 5.33 71 ALA A N 1
ATOM 1059 C CA . ALA A 1 71 ? 23.039 2.291 13.047 1.00 5.46 71 ALA A CA 1
ATOM 1060 C C . ALA A 1 71 ? 22.739 0.813 12.771 1.00 5.26 71 ALA A C 1
ATOM 1061 O O . ALA A 1 71 ? 22.131 0.477 11.734 1.00 5.96 71 ALA A O 1
ATOM 1068 N N . PRO A 1 72 ? 23.126 -0.091 13.685 1.00 4.99 72 PRO A N 1
ATOM 1069 C CA . PRO A 1 72 ? 22.928 -1.532 13.457 1.00 5.19 72 PRO A CA 1
ATOM 1070 C C . PRO A 1 72 ? 21.504 -1.969 13.748 1.00 5.20 72 PRO A C 1
ATOM 1071 O O . PRO A 1 72 ? 20.762 -1.303 14.504 1.00 5.73 72 PRO A O 1
ATOM 1082 N N . GLY A 1 73 ? 21.136 -3.147 13.224 1.00 5.57 73 GLY A N 1
ATOM 1083 C CA . GLY A 1 73 ? 19.890 -3.811 13.582 1.00 5.66 73 GLY A CA 1
ATOM 1084 C C . GLY A 1 73 ? 20.110 -5.142 14.307 1.00 5.34 73 GLY A C 1
ATOM 1085 O O . GLY A 1 73 ? 21.218 -5.669 14.404 1.00 5.83 73 GLY A O 1
ATOM 1089 N N . LEU A 1 74 ? 18.977 -5.679 14.806 1.00 5.70 74 LEU A N 1
ATOM 1090 C CA . LEU A 1 74 ? 18.927 -7.004 15.446 1.00 6.32 74 LEU A CA 1
ATOM 1091 C C . LEU A 1 74 ? 17.686 -7.760 14.998 1.00 6.76 74 LEU A C 1
ATOM 1092 O O . LEU A 1 74 ? 16.956 -8.346 15.807 1.00 9.47 74 LEU A O 1
ATOM 1108 N N . HIS A 1 75 ? 17.433 -7.708 13.684 1.00 7.63 75 HIS A N 1
ATOM 1109 C CA . HIS A 1 75 ? 16.256 -8.375 13.075 1.00 7.78 75 HIS A CA 1
ATOM 1110 C C . HIS A 1 75 ? 16.634 -9.409 12.001 1.00 8.35 75 HIS A C 1
ATOM 1111 O O . HIS A 1 75 ? 15.788 -10.302 11.790 1.00 11.16 75 HIS A O 1
ATOM 1121 N N . SER A 1 76 ? 17.781 -9.330 11.360 1.00 7.75 76 SER A N 1
ATOM 1122 C CA . SER A 1 76 ? 18.115 -10.247 10.253 1.00 8.15 76 SER A CA 1
ATOM 1123 C C . SER A 1 76 ? 19.103 -11.319 10.725 1.00 8.08 76 SER A C 1
ATOM 1124 O O . SER A 1 76 ? 19.826 -11.162 11.703 1.00 8.09 76 SER A O 1
ATOM 1131 N N . PRO A 1 77 ? 19.174 -12.443 9.956 1.00 9.80 77 PRO A N 1
ATOM 1132 C CA . PRO A 1 77 ? 20.188 -13.478 10.314 1.00 10.51 77 PRO A CA 1
ATOM 1133 C C . PRO A 1 77 ? 21.584 -12.950 10.326 1.00 9.26 77 PRO A C 1
ATOM 1134 O O . PRO A 1 77 ? 22.403 -13.332 11.203 1.00 9.46 77 PRO A O 1
ATOM 1145 N N . GLU A 1 78 ? 21.942 -12.107 9.367 1.00 8.98 78 GLU A N 1
ATOM 1146 C CA . GLU A 1 78 ? 23.317 -11.609 9.273 1.00 8.63 78 GLU A CA 1
ATOM 1147 C C . GLU A 1 78 ? 23.637 -10.679 10.475 1.00 7.52 78 GLU A C 1
ATOM 1148 O O . GLU A 1 78 ? 24.783 -10.680 10.984 1.00 7.79 78 GLU A O 1
ATOM 1160 N N . GLN A 1 79 ? 22.657 -9.890 10.900 1.00 7.07 79 GLN A N 1
ATOM 1161 C CA . GLN A 1 79 ? 22.869 -9.070 12.092 1.00 6.65 79 GLN A CA 1
ATOM 1162 C C . GLN A 1 79 ? 23.053 -9.912 13.348 1.00 6.73 79 GLN A C 1
ATOM 1163 O O . GLN A 1 79 ? 23.939 -9.638 14.178 1.00 7.10 79 GLN A O 1
ATOM 1177 N N . ILE A 1 80 ? 22.198 -10.938 13.524 1.00 6.94 80 ILE A N 1
ATOM 1178 C CA . ILE A 1 80 ? 22.343 -11.826 14.685 1.00 7.15 80 ILE A CA 1
ATOM 1179 C C . ILE A 1 80 ? 23.724 -12.450 14.709 1.00 6.80 80 ILE A C 1
ATOM 1180 O O . ILE A 1 80 ? 24.386 -12.513 15.758 1.00 7.39 80 ILE A O 1
ATOM 1196 N N . ALA A 1 81 ? 24.178 -12.972 13.555 1.00 7.23 81 ALA A N 1
ATOM 1197 C CA . ALA A 1 81 ? 25.490 -13.645 13.486 1.00 7.59 81 ALA A CA 1
ATOM 1198 C C . ALA A 1 81 ? 26.617 -12.686 13.859 1.00 7.14 81 ALA A C 1
ATOM 1199 O O . ALA A 1 81 ? 27.592 -13.054 14.567 1.00 7.55 81 ALA A O 1
ATOM 1206 N N . ALA A 1 82 ? 26.550 -11.421 13.383 1.00 6.92 82 ALA A N 1
ATOM 1207 C CA . ALA A 1 82 ? 27.597 -10.443 13.665 1.00 6.73 82 ALA A CA 1
ATOM 1208 C C . ALA A 1 82 ? 27.586 -10.032 15.145 1.00 6.50 82 ALA A C 1
ATOM 1209 O O . ALA A 1 82 ? 28.663 -9.921 15.779 1.00 6.97 82 ALA A O 1
ATOM 1216 N N . TRP A 1 83 ? 26.381 -9.837 15.702 1.00 6.24 83 TRP A N 1
ATOM 1217 C CA . TRP A 1 83 ? 26.319 -9.505 17.146 1.00 6.15 83 TRP A CA 1
ATOM 1218 C C . TRP A 1 83 ? 26.848 -10.659 18.006 1.00 6.20 83 TRP A C 1
ATOM 1219 O O . TRP A 1 83 ? 27.429 -10.391 19.077 1.00 6.72 83 TRP A O 1
ATOM 1233 N N . LYS A 1 84 ? 26.625 -11.924 17.588 1.00 6.60 84 LYS A N 1
ATOM 1234 C CA . LYS A 1 84 ? 27.139 -13.049 18.387 1.00 7.19 84 LYS A CA 1
ATOM 1235 C C . LYS A 1 84 ? 28.632 -12.967 18.579 1.00 6.93 84 LYS A C 1
ATOM 1236 O O . LYS A 1 84 ? 29.177 -13.368 19.614 1.00 7.91 84 LYS A O 1
ATOM 1265 N N . LYS A 1 85 ? 29.364 -12.517 17.530 1.00 7.06 85 LYS A N 1
ATOM 1266 C CA . LYS A 1 85 ? 30.819 -12.367 17.625 1.00 7.55 85 LYS A CA 1
ATOM 1267 C C . LYS A 1 85 ? 31.185 -11.265 18.639 1.00 7.05 85 LYS A C 1
ATOM 1268 O O . LYS A 1 85 ? 32.155 -11.362 19.391 1.00 7.70 85 LYS A O 1
ATOM 1288 N N . ILE A 1 86 ? 30.416 -10.158 18.579 1.00 6.72 86 ILE A N 1
ATOM 1289 C CA . ILE A 1 86 ? 30.674 -9.013 19.489 1.00 6.65 86 ILE A CA 1
ATOM 1290 C C . ILE A 1 86 ? 30.470 -9.408 20.948 1.00 6.62 86 ILE A C 1
ATOM 1291 O O . ILE A 1 86 ? 31.302 -9.098 21.805 1.00 7.02 86 ILE A O 1
ATOM 1307 N N . THR A 1 87 ? 29.317 -10.081 21.253 1.00 6.19 87 THR A N 1
ATOM 1308 C CA . THR A 1 87 ? 29.085 -10.464 22.648 1.00 6.42 87 THR A CA 1
ATOM 1309 C C . THR A 1 87 ? 30.127 -11.489 23.121 1.00 6.49 87 THR A C 1
ATOM 1310 O O . THR A 1 87 ? 30.622 -11.427 24.241 1.00 6.93 87 THR A O 1
ATOM 1320 N N . ALA A 1 88 ? 30.518 -12.434 22.201 1.00 6.78 88 ALA A N 1
ATOM 1321 C CA . ALA A 1 88 ? 31.544 -13.412 22.579 1.00 7.12 88 ALA A CA 1
ATOM 1322 C C . ALA A 1 88 ? 32.872 -12.721 22.903 1.00 7.32 88 ALA A C 1
ATOM 1323 O O . ALA A 1 88 ? 33.585 -13.163 23.845 1.00 8.19 88 ALA A O 1
ATOM 1330 N N . GLY A 1 89 ? 33.255 -11.652 22.196 1.00 7.40 89 GLY A N 1
ATOM 1331 C CA . GLY A 1 89 ? 34.481 -10.942 22.536 1.00 7.72 89 GLY A CA 1
ATOM 1332 C C . GLY A 1 89 ? 34.455 -10.274 23.897 1.00 7.38 89 GLY A C 1
ATOM 1333 O O . GLY A 1 89 ? 35.423 -10.263 24.647 1.00 8.68 89 GLY A O 1
ATOM 1337 N N . VAL A 1 90 ? 33.274 -9.648 24.232 1.00 6.90 90 VAL A N 1
ATOM 1338 C CA . VAL A 1 90 ? 33.117 -9.056 25.549 1.00 6.65 90 VAL A CA 1
ATOM 1339 C C . VAL A 1 90 ? 33.220 -10.152 26.654 1.00 6.86 90 VAL A C 1
ATOM 1340 O O . VAL A 1 90 ? 33.893 -9.965 27.673 1.00 7.32 90 VAL A O 1
ATOM 1353 N N . HIS A 1 91 ? 32.529 -11.273 26.424 1.00 6.90 91 HIS A N 1
ATOM 1354 C CA . HIS A 1 91 ? 32.553 -12.355 27.413 1.00 7.87 91 HIS A CA 1
ATOM 1355 C C . HIS A 1 91 ? 33.937 -12.973 27.559 1.00 8.31 91 HIS A C 1
ATOM 1356 O O . HIS A 1 91 ? 34.314 -13.398 28.661 1.00 9.58 91 HIS A O 1
ATOM 1366 N N . ALA A 1 92 ? 34.726 -13.010 26.475 1.00 8.67 92 ALA A N 1
ATOM 1367 C CA . ALA A 1 92 ? 36.117 -13.520 26.535 1.00 9.74 92 ALA A CA 1
ATOM 1368 C C . ALA A 1 92 ? 36.964 -12.674 27.423 1.00 10.24 92 ALA A C 1
ATOM 1369 O O . ALA A 1 92 ? 37.991 -13.165 27.961 1.00 14.38 92 ALA A O 1
ATOM 1376 N N . GLU A 1 93 ? 36.622 -11.424 27.641 1.00 8.89 93 GLU A N 1
ATOM 1377 C CA . GLU A 1 93 ? 37.289 -10.523 28.557 1.00 9.66 93 GLU A CA 1
ATOM 1378 C C . GLU A 1 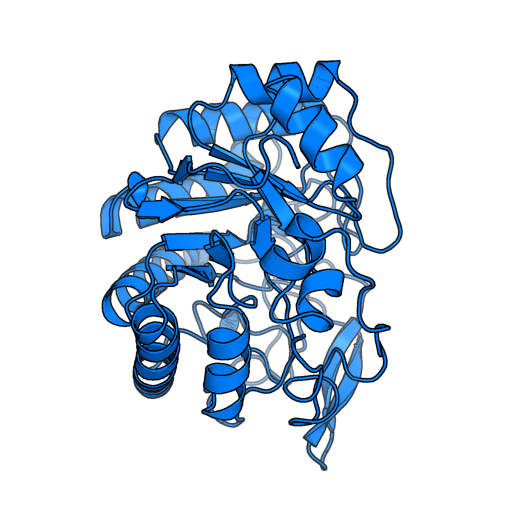93 ? 36.611 -10.410 29.876 1.00 10.67 93 GLU A C 1
ATOM 1379 O O . GLU A 1 93 ? 36.975 -9.526 30.680 1.00 14.14 93 GLU A O 1
ATOM 1391 N N . ASP A 1 94 ? 35.651 -11.300 30.186 1.00 9.74 94 ASP A N 1
ATOM 1392 C CA . ASP A 1 94 ? 34.953 -11.346 31.440 1.00 10.70 94 ASP A CA 1
ATOM 1393 C C . ASP A 1 94 ? 34.048 -10.121 31.682 1.00 9.45 94 ASP A C 1
ATOM 1394 O O . ASP A 1 94 ? 33.820 -9.730 32.822 1.00 11.40 94 ASP A O 1
ATOM 1403 N N . GLY A 1 95 ? 33.539 -9.546 30.565 1.00 8.05 95 GLY A N 1
ATOM 1404 C CA . GLY A 1 95 ? 32.607 -8.430 30.649 1.00 7.42 95 GLY A CA 1
ATOM 1405 C C . GLY A 1 95 ? 31.140 -8.872 30.551 1.00 6.96 95 GLY A C 1
ATOM 1406 O O . GLY A 1 95 ? 30.832 -10.045 30.411 1.00 8.44 95 GLY A O 1
ATOM 1410 N N . ARG A 1 96 ? 30.246 -7.866 30.598 1.00 6.64 96 ARG A N 1
ATOM 1411 C CA . ARG A 1 96 ? 28.801 -8.057 30.460 1.00 6.71 96 ARG A CA 1
ATOM 1412 C C . ARG A 1 96 ? 28.276 -6.982 29.497 1.00 6.10 96 ARG A C 1
ATOM 1413 O O . ARG A 1 96 ? 28.739 -5.832 29.557 1.00 6.50 96 ARG A O 1
ATOM 1430 N N . ILE A 1 97 ? 27.327 -7.355 28.634 1.00 6.70 97 ILE A N 1
ATOM 1431 C CA . ILE A 1 97 ? 26.826 -6.410 27.632 1.00 6.10 97 ILE A CA 1
ATOM 1432 C C . ILE A 1 97 ? 25.294 -6.564 27.485 1.00 6.17 97 ILE A C 1
ATOM 1433 O O . ILE A 1 97 ? 24.749 -7.667 27.318 1.00 7.68 97 ILE A O 1
ATOM 1449 N N . ALA A 1 98 ? 24.621 -5.408 27.508 1.00 5.82 98 ALA A N 1
ATOM 1450 C CA . ALA A 1 98 ? 23.211 -5.271 27.221 1.00 5.86 98 ALA A CA 1
ATOM 1451 C C . ALA A 1 98 ? 23.051 -4.639 25.829 1.00 5.57 98 ALA A C 1
ATOM 1452 O O . ALA A 1 98 ? 23.855 -3.790 25.445 1.0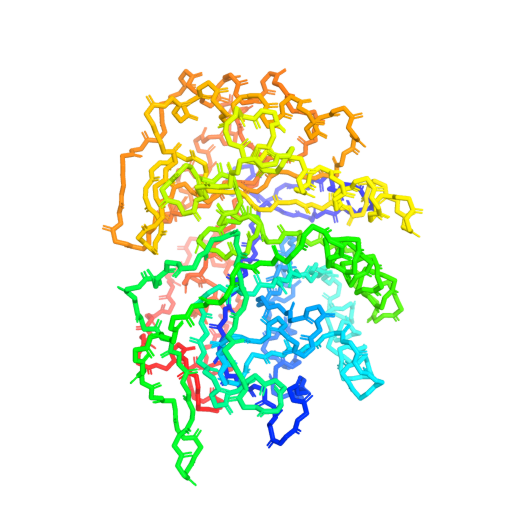0 7.27 98 ALA A O 1
ATOM 1459 N N . VAL A 1 99 ? 21.990 -5.036 25.100 1.00 5.44 99 VAL A N 1
ATOM 1460 C CA . VAL A 1 99 ? 21.651 -4.366 23.835 1.00 5.04 99 VAL A CA 1
ATOM 1461 C C . VAL A 1 99 ? 20.543 -3.352 24.071 1.00 5.11 99 VAL A C 1
ATOM 1462 O O . VAL A 1 99 ? 19.499 -3.686 24.650 1.00 5.90 99 VAL A O 1
ATOM 1475 N N . GLN A 1 100 ? 20.750 -2.113 23.607 1.00 5.01 100 GLN A N 1
ATOM 1476 C CA . GLN A 1 100 ? 19.671 -1.106 23.642 1.00 4.87 100 GLN A CA 1
ATOM 1477 C C . GLN A 1 100 ? 18.828 -1.257 22.371 1.00 4.78 100 GLN A C 1
ATOM 1478 O O . GLN A 1 100 ? 19.383 -1.137 21.252 1.00 6.18 100 GLN A O 1
ATOM 1492 N N . LEU A 1 101 ? 17.541 -1.528 22.535 1.00 5.66 101 LEU A N 1
ATOM 1493 C CA . LEU A 1 101 ? 16.622 -1.758 21.412 1.00 5.80 101 LEU A CA 1
ATOM 1494 C C . LEU A 1 101 ? 15.735 -0.547 21.211 1.00 5.46 101 LEU A C 1
ATOM 1495 O O . LEU A 1 101 ? 15.061 -0.072 22.142 1.00 6.11 101 LEU A O 1
ATOM 1511 N N . TRP A 1 102 ? 15.708 -0.050 19.951 1.00 6.41 102 TRP A N 1
ATOM 1512 C CA . TRP A 1 102 ? 14.979 1.148 19.645 1.00 6.17 102 TRP A CA 1
ATOM 1513 C C . TRP A 1 102 ? 14.115 0.987 18.384 1.00 5.53 102 TRP A C 1
ATOM 1514 O O . TRP A 1 102 ? 14.372 0.193 17.483 1.00 5.81 102 TRP A O 1
ATOM 1540 N N . HIS A 1 103 ? 13.107 1.865 18.361 1.00 5.91 103 HIS A N 1
ATOM 1541 C CA . HIS A 1 103 ? 12.404 2.256 17.134 1.00 5.53 103 HIS A CA 1
ATOM 1542 C C . HIS A 1 103 ? 12.494 3.791 17.089 1.00 5.33 103 HIS A C 1
ATOM 1543 O O . HIS A 1 103 ? 12.087 4.443 18.076 1.00 5.72 103 HIS A O 1
ATOM 1553 N N . THR A 1 104 ? 13.037 4.358 16.017 1.00 5.23 104 THR A N 1
ATOM 1554 C CA . THR A 1 104 ? 13.242 5.801 15.985 1.00 5.27 104 THR A CA 1
ATOM 1555 C C . THR A 1 104 ? 11.961 6.607 15.768 1.00 5.60 104 THR A C 1
ATOM 1556 O O . THR A 1 104 ? 11.945 7.829 15.995 1.00 5.73 104 THR A O 1
ATOM 1573 N N . GLY A 1 105 ? 10.892 5.958 15.285 1.00 5.82 105 GLY A N 1
ATOM 1574 C CA . GLY A 1 105 ? 9.659 6.704 14.985 1.00 5.98 105 GLY A CA 1
ATOM 1575 C C . GLY A 1 105 ? 9.933 7.834 13.995 1.00 6.11 105 GLY A C 1
ATOM 1576 O O . GLY A 1 105 ? 10.564 7.686 12.955 1.00 7.19 105 GLY A O 1
ATOM 1580 N N . ARG A 1 106 ? 9.461 9.042 14.365 1.00 6.02 106 ARG A N 1
ATOM 1581 C CA . ARG A 1 106 ? 9.554 10.183 13.448 1.00 6.63 106 ARG A CA 1
ATOM 1582 C C . ARG A 1 106 ? 10.957 10.761 13.309 1.00 6.69 106 ARG A C 1
ATOM 1583 O O . ARG A 1 106 ? 11.146 11.667 12.463 1.00 8.06 106 ARG A O 1
ATOM 1600 N N . ILE A 1 107 ? 11.955 10.328 14.097 1.00 6.36 107 ILE A N 1
ATOM 1601 C CA . ILE A 1 107 ? 13.349 10.847 13.907 1.00 6.59 107 ILE A CA 1
ATOM 1602 C C . ILE A 1 107 ? 13.982 9.943 12.856 1.00 6.80 107 ILE A C 1
ATOM 1603 O O . ILE A 1 107 ? 14.692 8.966 13.152 1.00 7.37 107 ILE A O 1
ATOM 1619 N N . SER A 1 108 ? 13.695 10.268 11.573 1.00 7.01 108 SER A N 1
ATOM 1620 C CA . SER A 1 108 ? 14.051 9.416 10.466 1.00 7.02 108 SER A CA 1
ATOM 1621 C C . SER A 1 108 ? 13.890 10.203 9.154 1.00 7.47 108 SER A C 1
ATOM 1622 O O . SER A 1 108 ? 13.486 11.383 9.170 1.00 8.02 108 SER A O 1
ATOM 1629 N N . HIS A 1 109 ? 14.200 9.540 8.068 1.00 8.42 109 HIS A N 1
ATOM 1630 C CA . HIS A 1 109 ? 14.091 10.127 6.720 1.00 8.31 109 HIS A CA 1
ATOM 1631 C C . HIS A 1 109 ? 13.562 9.057 5.797 1.00 8.31 109 HIS A C 1
ATOM 1632 O O . HIS A 1 109 ? 13.909 7.890 5.888 1.00 8.65 109 HIS A O 1
ATOM 1642 N N . SER A 1 110 ? 12.697 9.486 4.864 1.00 8.89 110 SER A N 1
ATOM 1643 C CA . SER A 1 110 ? 12.081 8.533 3.955 1.00 9.16 110 SER A CA 1
ATOM 1644 C C . SER A 1 110 ? 13.118 7.706 3.192 1.00 8.67 110 SER A C 1
ATOM 1645 O O . SER A 1 110 ? 12.855 6.527 2.863 1.00 9.36 110 SER A O 1
ATOM 1652 N N . SER A 1 111 ? 14.271 8.284 2.867 1.00 9.17 111 SER A N 1
ATOM 1653 C CA . SER A 1 111 ? 15.268 7.576 2.043 1.00 9.73 111 SER A CA 1
ATOM 1654 C C . SER A 1 111 ? 15.878 6.339 2.693 1.00 10.12 111 SER A C 1
ATOM 1655 O O . SER A 1 111 ? 16.485 5.522 1.969 1.00 12.12 111 SER A O 1
ATOM 1662 N N . ILE A 1 112 ? 15.726 6.199 4.005 1.00 8.54 112 ILE A N 1
ATOM 1663 C CA . ILE A 1 112 ? 16.209 5.015 4.699 1.00 9.36 112 ILE A CA 1
ATOM 1664 C C . ILE A 1 112 ? 15.110 4.167 5.271 1.00 10.26 112 ILE A C 1
ATOM 1665 O O . ILE A 1 112 ? 15.397 3.194 5.982 1.00 15.48 112 ILE A O 1
ATOM 1681 N N . GLN A 1 113 ? 13.852 4.445 4.933 1.00 8.59 113 GLN A N 1
ATOM 1682 C CA . GLN A 1 113 ? 12.727 3.627 5.313 1.00 8.59 113 GLN A CA 1
ATOM 1683 C C . GLN A 1 113 ? 12.445 2.546 4.255 1.00 9.57 113 GLN A C 1
ATOM 1684 O O . GLN A 1 113 ? 12.772 2.765 3.064 1.00 10.52 113 GLN A O 1
ATOM 1698 N N . PRO A 1 114 ? 11.792 1.447 4.600 1.00 11.33 114 PRO A N 1
ATOM 1699 C CA . PRO A 1 114 ? 11.375 0.428 3.607 1.00 12.94 114 PRO A CA 1
ATOM 1700 C C . PRO A 1 114 ? 10.553 1.082 2.489 1.00 10.64 114 PRO A C 1
ATOM 1701 O O . PRO A 1 114 ? 9.599 1.898 2.744 1.00 11.40 114 PRO A O 1
ATOM 1712 N N . GLY A 1 115 ? 10.873 0.821 1.250 1.00 11.26 115 GLY A N 1
ATOM 1713 C CA . GLY A 1 115 ? 10.139 1.374 0.129 1.00 10.01 115 GLY A CA 1
ATOM 1714 C C . GLY A 1 115 ? 10.319 2.869 -0.071 1.00 9.91 115 GLY A C 1
ATOM 1715 O O . GLY A 1 115 ? 9.678 3.429 -0.966 1.00 10.44 115 GLY A O 1
ATOM 1719 N N . GLY A 1 116 ? 11.183 3.532 0.717 1.00 10.14 116 GLY A N 1
ATOM 1720 C CA . GLY A 1 116 ? 11.349 4.960 0.585 1.00 9.61 116 GLY A CA 1
ATOM 1721 C C . GLY A 1 116 ? 10.173 5.773 1.073 1.00 9.27 116 GLY A C 1
ATOM 1722 O O . GLY A 1 116 ? 10.009 6.928 0.683 1.00 10.17 116 GLY A O 1
ATOM 1726 N N . GLN A 1 117 ? 9.298 5.191 1.930 1.00 8.81 117 GLN A N 1
ATOM 1727 C CA . GLN A 1 117 ? 8.069 5.825 2.361 1.00 9.10 117 GLN A CA 1
ATOM 1728 C C . GLN A 1 117 ? 8.263 6.618 3.676 1.00 8.45 117 GLN A C 1
ATOM 1729 O O . GLN A 1 117 ? 9.301 6.582 4.334 1.00 9.06 117 GLN A O 1
ATOM 1743 N N . ALA A 1 118 ? 7.224 7.368 4.080 1.00 9.67 118 ALA A N 1
ATOM 1744 C CA . ALA A 1 118 ? 7.286 8.215 5.288 1.00 8.99 118 ALA A CA 1
ATOM 1745 C C . ALA A 1 118 ? 7.485 7.315 6.517 1.00 8.33 118 ALA A C 1
ATOM 1746 O O . ALA A 1 118 ? 6.901 6.236 6.640 1.00 8.57 118 ALA A O 1
ATOM 1753 N N . PRO A 1 119 ? 8.259 7.821 7.525 1.00 7.65 119 PRO A N 1
ATOM 1754 C CA . PRO A 1 119 ? 8.357 7.110 8.816 1.00 7.74 119 PRO A CA 1
ATOM 1755 C C . PRO A 1 119 ? 7.043 7.210 9.593 1.00 7.06 119 PRO A C 1
ATOM 1756 O O . PRO A 1 119 ? 6.141 7.970 9.203 1.00 8.34 119 PRO A O 1
ATOM 1767 N N . VAL A 1 120 ? 6.981 6.475 10.699 1.00 7.60 120 VAL A N 1
ATOM 1768 C CA . VAL A 1 120 ? 5.755 6.410 11.520 1.00 7.45 120 VAL A CA 1
ATOM 1769 C C . VAL A 1 120 ? 5.962 7.032 12.897 1.00 7.28 120 VAL A C 1
ATOM 1770 O O . VAL A 1 120 ? 7.073 7.125 13.448 1.00 8.00 120 VAL A O 1
ATOM 1783 N N . SER A 1 121 ? 4.828 7.441 13.516 1.00 7.30 121 SER A N 1
ATOM 1784 C CA . SER A 1 121 ? 4.841 8.003 14.888 1.00 7.23 121 SER A CA 1
ATOM 1785 C C . SER A 1 121 ? 3.464 7.851 15.504 1.00 7.32 121 SER A C 1
ATOM 1786 O O . SER A 1 121 ? 2.526 7.272 14.935 1.00 8.42 121 SER A O 1
ATOM 1793 N N . ALA A 1 122 ? 3.317 8.427 16.715 1.00 7.84 122 ALA A N 1
ATOM 1794 C CA . ALA A 1 122 ? 1.999 8.516 17.363 1.00 8.14 122 ALA A CA 1
ATOM 1795 C C . ALA A 1 122 ? 1.054 9.394 16.545 1.00 8.20 122 ALA A C 1
ATOM 1796 O O . ALA A 1 122 ? -0.151 9.076 16.405 1.00 9.45 122 ALA A O 1
ATOM 1803 N N . SER A 1 123 ? 1.563 10.508 16.035 1.00 8.31 123 SER A N 1
ATOM 1804 C CA . SER A 1 123 ? 0.796 11.491 15.304 1.00 8.77 123 SER A CA 1
ATOM 1805 C C . SER A 1 123 ? 1.622 11.950 14.096 1.00 8.83 123 SER A C 1
ATOM 1806 O O . SER A 1 123 ? 2.830 11.706 14.032 1.00 12.68 123 SER A O 1
ATOM 1813 N N . ALA A 1 124 ? 1.016 12.699 13.175 1.00 9.83 124 ALA A N 1
ATOM 1814 C CA . ALA A 1 124 ? 1.611 13.125 11.926 1.00 9.69 124 ALA A CA 1
ATOM 1815 C C . ALA A 1 124 ? 2.335 14.459 11.991 1.00 11.87 124 ALA A C 1
ATOM 1816 O O . ALA A 1 124 ? 2.405 15.111 10.938 1.00 25.60 124 ALA A O 1
ATOM 1823 N N . LEU A 1 125 ? 3.156 14.692 13.000 1.00 10.85 125 LEU A N 1
ATOM 1824 C CA . LEU A 1 125 ? 3.860 15.912 13.364 1.00 11.19 125 LEU A CA 1
ATOM 1825 C C . LEU A 1 125 ? 5.344 15.738 13.112 1.00 9.95 125 LEU A C 1
ATOM 1826 O O . L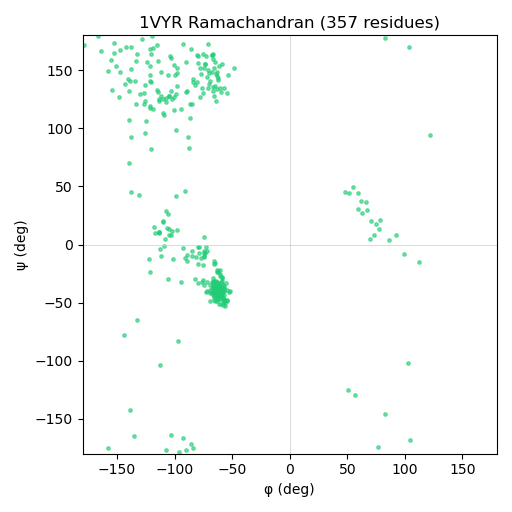EU A 1 125 ? 5.946 14.830 13.664 1.00 10.21 125 LEU A O 1
ATOM 1842 N N . ASN A 1 126 ? 5.971 16.621 12.335 1.00 10.56 126 ASN A N 1
ATOM 1843 C CA . ASN A 1 126 ? 7.413 16.562 12.120 1.00 9.44 126 ASN A CA 1
ATOM 1844 C C . ASN A 1 126 ? 8.186 16.752 13.407 1.00 10.09 126 ASN A C 1
ATOM 1845 O O . ASN A 1 126 ? 7.798 17.615 14.234 1.00 12.40 126 ASN A O 1
ATOM 1854 N N . ALA A 1 127 ? 9.288 16.013 13.591 1.00 8.94 127 ALA A N 1
ATOM 1855 C CA . ALA A 1 127 ? 10.218 16.129 14.705 1.00 10.49 127 ALA A CA 1
ATOM 1856 C C . ALA A 1 127 ? 10.927 17.452 14.772 1.00 10.96 127 ALA A C 1
ATOM 1857 O O . ALA A 1 127 ? 11.418 17.838 15.840 1.00 12.77 127 ALA A O 1
ATOM 1864 N N . ASN A 1 128 ? 10.996 18.162 13.642 1.00 10.50 128 ASN A N 1
ATOM 1865 C CA . ASN A 1 128 ? 11.700 19.429 13.486 1.00 12.15 128 ASN A CA 1
ATOM 1866 C C . ASN A 1 128 ? 13.136 19.360 13.971 1.00 12.35 128 ASN A C 1
ATOM 1867 O O . ASN A 1 128 ? 13.682 20.287 14.609 1.00 15.86 128 ASN A O 1
ATOM 1876 N N . THR A 1 129 ? 13.827 18.285 13.617 1.00 11.66 129 THR A N 1
ATOM 1877 C CA . THR A 1 129 ? 15.241 18.098 13.944 1.00 12.51 129 THR A CA 1
ATOM 1878 C C . THR A 1 129 ? 15.947 17.574 12.682 1.00 11.94 129 THR A C 1
ATOM 1879 O O . THR A 1 129 ? 15.427 17.610 11.550 1.00 12.55 129 THR A O 1
ATOM 1889 N N . ARG A 1 130 ? 17.154 17.054 12.872 1.00 13.17 130 ARG A N 1
ATOM 1890 C CA . ARG A 1 130 ? 17.935 16.429 11.850 1.00 11.81 130 ARG A CA 1
ATOM 1891 C C . ARG A 1 130 ? 18.255 14.971 12.279 1.00 11.51 130 ARG A C 1
ATOM 1892 O O . ARG A 1 130 ? 18.237 14.665 13.438 1.00 16.14 130 ARG A O 1
ATOM 1909 N N . THR A 1 131 ? 18.456 14.169 11.255 1.00 9.90 131 THR A N 1
ATOM 1910 C CA . THR A 1 131 ? 19.057 12.841 11.455 1.00 10.67 131 THR A CA 1
ATOM 1911 C C . THR A 1 131 ? 20.352 12.796 10.637 1.00 10.47 131 THR A C 1
ATOM 1912 O O . THR A 1 131 ? 20.785 13.752 10.035 1.00 12.25 131 THR A O 1
ATOM 1922 N N . SER A 1 132 ? 21.009 11.645 10.739 0.50 8.89 132 SER A N 1
ATOM 1923 C CA . SER A 1 132 ? 22.299 11.433 10.039 1.00 12.01 132 SER A CA 1
ATOM 1924 C C . SER A 1 132 ? 22.092 10.386 8.988 1.00 12.39 132 SER A C 1
ATOM 1925 O O . SER A 1 132 ? 21.667 9.252 9.152 1.00 17.26 132 SER A O 1
ATOM 1930 N N . LEU A 1 133 ? 22.408 10.763 7.718 1.00 11.35 133 LEU A N 1
ATOM 1931 C CA . LEU A 1 133 ? 22.451 9.900 6.523 1.00 11.85 133 LEU A CA 1
ATOM 1932 C C . LEU A 1 133 ? 23.921 9.696 6.138 1.00 10.28 133 LEU A C 1
ATOM 1933 O O . LEU A 1 133 ? 24.832 10.152 6.888 1.00 11.78 133 LEU A O 1
ATOM 1949 N N . ARG A 1 134 ? 24.171 8.994 5.051 1.00 10.13 134 ARG A N 1
ATOM 1950 C CA . ARG A 1 134 ? 25.501 8.831 4.447 1.00 10.31 134 ARG A CA 1
ATOM 1951 C C . ARG A 1 134 ? 25.451 9.383 3.018 1.00 12.15 134 ARG A C 1
ATOM 1952 O O . ARG A 1 134 ? 24.458 9.173 2.305 1.00 15.23 134 ARG A O 1
ATOM 1969 N N . ASP A 1 135 ? 26.512 10.082 2.600 1.00 12.78 135 ASP A N 1
ATOM 1970 C CA . ASP A 1 135 ? 26.643 10.587 1.208 1.00 14.90 135 ASP A CA 1
ATOM 1971 C C . ASP A 1 135 ? 27.201 9.500 0.308 1.00 15.45 135 ASP A C 1
ATOM 1972 O O . ASP A 1 135 ? 27.398 8.323 0.736 1.00 15.50 135 ASP A O 1
ATOM 1981 N N . GLU A 1 136 ? 27.466 9.854 -0.948 1.00 19.35 136 GLU A N 1
ATOM 1982 C CA . GLU A 1 136 ? 27.891 8.886 -1.954 1.00 21.90 136 GLU A CA 1
ATOM 1983 C C . GLU A 1 136 ? 29.254 8.270 -1.665 1.00 19.21 136 GLU A C 1
ATOM 1984 O O . GLU A 1 136 ? 29.578 7.214 -2.285 1.00 25.17 136 GLU A O 1
ATOM 1996 N N . ASN A 1 137 ? 30.007 8.904 -0.783 1.00 18.40 137 ASN A N 1
ATOM 1997 C CA . ASN A 1 137 ? 31.315 8.375 -0.374 1.00 19.58 137 ASN A CA 1
ATOM 1998 C C . ASN A 1 137 ? 31.301 7.702 1.005 1.00 17.50 137 ASN A C 1
ATOM 1999 O O . ASN A 1 137 ? 32.362 7.277 1.537 1.00 19.94 137 ASN A O 1
ATOM 2008 N N . GLY A 1 138 ? 30.130 7.515 1.587 1.00 15.32 138 GLY A N 1
ATOM 2009 C CA . GLY A 1 138 ? 30.007 6.859 2.862 1.00 13.24 138 GLY A CA 1
ATOM 2010 C C . GLY A 1 138 ? 30.165 7.733 4.080 1.00 11.41 138 GLY A C 1
ATOM 2011 O O . GLY A 1 138 ? 30.156 7.190 5.172 1.00 13.17 138 GLY A O 1
ATOM 2015 N N . ASN A 1 139 ? 30.329 9.011 3.892 1.00 13.17 139 ASN A N 1
ATOM 2016 C CA . ASN A 1 139 ? 30.507 9.917 4.986 1.00 12.77 139 ASN A CA 1
ATOM 2017 C C . ASN A 1 139 ? 29.182 10.392 5.623 1.00 11.61 139 ASN A C 1
ATOM 2018 O O . ASN A 1 139 ? 28.201 10.578 4.920 1.00 13.19 139 ASN A O 1
ATOM 2027 N N . ALA A 1 140 ? 29.135 10.548 6.945 1.00 12.17 140 ALA A N 1
ATOM 2028 C CA . ALA A 1 140 ? 27.941 11.001 7.653 1.00 11.36 140 ALA A CA 1
ATOM 2029 C C . ALA A 1 140 ? 27.601 12.420 7.307 1.00 12.37 140 ALA A C 1
ATOM 2030 O O . ALA A 1 140 ? 28.466 13.319 7.325 1.00 14.45 140 ALA A O 1
ATOM 2037 N N . ILE A 1 141 ? 26.309 12.709 7.044 1.00 13.24 141 ILE A N 1
ATOM 2038 C CA . ILE A 1 141 ? 25.783 14.017 6.697 1.00 13.56 141 ILE A CA 1
ATOM 2039 C C . ILE A 1 141 ? 24.479 14.213 7.449 1.00 12.94 141 ILE A C 1
ATOM 2040 O O . ILE A 1 141 ? 23.727 13.324 7.683 1.00 15.57 141 ILE A O 1
ATOM 2056 N N . ARG A 1 142 ? 24.152 15.456 7.753 1.00 17.78 142 ARG A N 1
ATOM 2057 C CA . ARG A 1 142 ? 22.884 15.771 8.494 1.00 18.37 142 ARG A CA 1
ATOM 2058 C C . ARG A 1 142 ? 21.806 16.179 7.565 1.00 19.21 142 ARG A C 1
ATOM 2059 O O . ARG A 1 142 ? 22.031 16.969 6.592 1.00 25.47 142 ARG A O 1
ATOM 2076 N N . VAL A 1 143 ? 20.578 15.709 7.713 1.00 13.58 143 VAL A N 1
ATOM 2077 C CA . VAL A 1 143 ? 19.456 15.960 6.844 1.00 12.86 143 VAL A CA 1
ATOM 2078 C C . VAL A 1 143 ? 18.197 16.200 7.707 1.00 11.22 143 VAL A C 1
ATOM 2079 O O . VAL A 1 143 ? 18.001 15.547 8.752 1.00 12.15 143 VAL A O 1
ATOM 2102 N N . ASP A 1 144 ? 17.351 17.122 7.337 1.00 12.42 144 ASP A N 1
ATOM 2103 C CA . ASP A 1 144 ? 16.093 17.358 8.089 1.00 10.77 144 ASP A CA 1
ATOM 2104 C C . ASP A 1 144 ? 15.189 16.140 8.075 1.00 9.79 144 ASP A C 1
ATOM 2105 O O . ASP A 1 144 ? 15.073 15.409 7.072 1.00 10.18 144 ASP A O 1
ATOM 2114 N N . THR A 1 145 ? 14.512 15.917 9.225 1.00 8.93 145 THR A N 1
ATOM 2115 C CA . THR A 1 145 ? 13.622 14.762 9.350 1.00 8.37 145 THR A CA 1
ATOM 2116 C C . THR A 1 145 ? 12.398 14.897 8.441 1.00 8.16 145 THR A C 1
ATOM 2117 O O . THR A 1 145 ? 11.852 15.992 8.240 1.00 9.59 145 THR A O 1
ATOM 2127 N N . THR A 1 146 ? 11.912 13.738 7.975 1.00 8.24 146 THR A N 1
ATOM 2128 C CA . THR A 1 146 ? 10.691 13.642 7.154 1.00 8.36 146 THR A CA 1
ATOM 2129 C C . THR A 1 146 ? 9.441 13.616 8.038 1.00 8.23 146 THR A C 1
ATOM 2130 O O . THR A 1 146 ? 9.383 12.973 9.081 1.00 8.69 146 THR A O 1
ATOM 2140 N N . THR A 1 147 ? 8.373 14.322 7.607 1.00 8.71 147 THR A N 1
ATOM 2141 C CA . THR A 1 147 ? 7.119 14.277 8.340 1.00 8.88 147 THR A CA 1
ATOM 2142 C C . THR A 1 147 ? 6.589 12.849 8.419 1.00 8.07 147 THR A C 1
ATOM 2143 O O . THR A 1 147 ? 6.521 12.168 7.390 1.00 8.97 147 THR A O 1
ATOM 2153 N N . PRO A 1 148 ? 6.189 12.368 9.610 1.00 7.89 148 PRO A N 1
ATOM 2154 C CA . PRO A 1 148 ? 5.717 10.995 9.732 1.00 7.40 148 PRO A CA 1
ATOM 2155 C C . PRO A 1 148 ? 4.235 10.889 9.409 1.00 8.09 148 PRO A C 1
ATOM 2156 O O . PRO A 1 148 ? 3.492 11.877 9.391 1.00 9.48 148 PRO A O 1
ATOM 2167 N N . ARG A 1 149 ? 3.806 9.641 9.267 1.00 9.01 149 ARG A N 1
ATOM 2168 C CA . ARG A 1 149 ? 2.376 9.256 9.308 1.00 10.98 149 ARG A CA 1
ATOM 2169 C C . ARG A 1 149 ? 2.054 8.700 10.683 1.00 10.21 149 ARG A C 1
ATOM 2170 O O . ARG A 1 149 ? 2.889 8.054 11.331 1.00 10.91 149 ARG A O 1
ATOM 2201 N N . ALA A 1 150 ? 0.846 8.942 11.159 1.00 9.89 150 ALA A N 1
ATOM 2202 C CA . ALA A 1 150 ? 0.377 8.378 12.419 1.00 9.92 150 ALA A CA 1
ATOM 2203 C C . ALA A 1 150 ? 0.152 6.889 12.230 1.00 9.58 150 ALA A C 1
ATOM 2204 O O . ALA A 1 150 ? -0.512 6.442 11.243 1.00 11.51 150 ALA A O 1
ATOM 2211 N N . LEU A 1 151 ? 0.609 6.076 13.171 1.00 9.12 151 LEU A N 1
ATOM 2212 C CA . LEU A 1 151 ? 0.299 4.651 13.176 1.00 9.16 151 LEU A CA 1
ATOM 2213 C C . LEU A 1 151 ? -1.216 4.444 13.280 1.00 9.71 151 LEU A C 1
ATOM 2214 O O . LEU A 1 151 ? -1.895 5.082 14.096 1.00 10.62 151 LEU A O 1
ATOM 2230 N N . GLU A 1 152 ? -1.753 3.537 12.464 1.00 10.09 152 GLU A N 1
ATOM 2231 C CA . GLU A 1 152 ? -3.157 3.152 12.610 1.00 10.66 152 GLU A CA 1
ATOM 2232 C C . GLU A 1 152 ? -3.255 2.269 13.838 1.00 10.43 152 GLU A C 1
ATOM 2233 O O . GLU A 1 152 ? -2.298 1.510 14.206 1.00 11.03 152 GLU A O 1
ATOM 2245 N N . LEU A 1 153 ? -4.408 2.269 14.499 1.00 11.83 153 LEU A N 1
ATOM 2246 C CA . LEU A 1 153 ? -4.607 1.416 15.675 1.00 12.34 153 LEU A CA 1
ATOM 2247 C C . LEU A 1 153 ? -4.258 -0.025 15.411 1.00 12.39 153 LEU A C 1
ATOM 2248 O O . LEU A 1 153 ? -3.634 -0.708 16.253 1.00 13.64 153 LEU A O 1
ATOM 2264 N N . ASP A 1 154 ? -4.601 -0.571 14.236 1.00 12.88 154 ASP A N 1
ATOM 2265 C CA . ASP A 1 154 ? -4.357 -1.965 13.936 1.00 15.21 154 ASP A CA 1
ATOM 2266 C C . ASP A 1 154 ? -2.883 -2.276 13.670 1.00 12.87 154 ASP A C 1
ATOM 2267 O O . ASP A 1 154 ? -2.559 -3.445 13.595 1.00 15.39 154 ASP A O 1
ATOM 2276 N N . GLU A 1 155 ? -2.000 -1.246 13.590 1.00 11.70 155 GLU A N 1
ATOM 2277 C CA . GLU A 1 155 ? -0.569 -1.439 13.426 1.00 11.13 155 GLU A CA 1
ATOM 2278 C C . GLU A 1 155 ? 0.156 -1.553 14.772 1.00 10.26 155 GLU A C 1
ATOM 2279 O O . GLU A 1 155 ? 1.335 -1.947 14.827 1.00 11.47 155 GLU A O 1
ATOM 2291 N N . ILE A 1 156 ? -0.492 -1.191 15.875 1.00 10.50 156 ILE A N 1
ATOM 2292 C CA . ILE A 1 156 ? 0.209 -1.154 17.179 1.00 10.91 156 ILE A CA 1
ATOM 2293 C C . ILE A 1 156 ? 0.622 -2.542 17.616 1.00 10.50 156 ILE A C 1
ATOM 2294 O O . ILE A 1 156 ? 1.783 -2.728 18.085 1.00 10.99 156 ILE A O 1
ATOM 2317 N N . PRO A 1 157 ? -0.194 -3.605 17.474 1.00 11.12 157 PRO A N 1
ATOM 2318 C CA . PRO A 1 157 ? 0.295 -4.937 17.873 1.00 11.15 157 PRO A CA 1
ATOM 2319 C C . PRO A 1 157 ? 1.539 -5.381 17.155 1.00 10.69 157 PRO A C 1
ATOM 2320 O O . PRO A 1 157 ? 2.418 -6.080 17.717 1.00 10.41 157 PRO A O 1
ATOM 2331 N N . GLY A 1 158 ? 1.716 -4.968 15.909 1.00 11.19 158 GLY A N 1
ATOM 2332 C CA . GLY A 1 158 ? 2.925 -5.294 15.155 1.00 11.32 158 GLY A CA 1
ATOM 2333 C C . GLY A 1 158 ? 4.173 -4.635 15.734 1.00 10.09 158 GLY A C 1
ATOM 2334 O O . GLY A 1 158 ? 5.254 -5.249 15.724 1.00 10.76 158 GLY A O 1
ATOM 2338 N N . ILE A 1 159 ? 4.057 -3.417 16.240 1.00 9.95 159 ILE A N 1
ATOM 2339 C CA . ILE A 1 159 ? 5.175 -2.759 16.930 1.00 9.76 159 ILE A CA 1
ATOM 2340 C C . ILE A 1 159 ? 5.588 -3.548 18.190 1.00 8.41 159 ILE A C 1
ATOM 2341 O O . ILE A 1 159 ? 6.777 -3.836 18.450 1.00 8.23 159 ILE A O 1
ATOM 2357 N N . VAL A 1 160 ? 4.577 -3.941 18.990 1.00 8.47 160 VAL A N 1
ATOM 2358 C CA . VAL A 1 160 ? 4.836 -4.757 20.184 1.00 8.02 160 VAL A CA 1
ATOM 2359 C C . VAL A 1 160 ? 5.539 -6.043 19.808 1.00 7.68 160 VAL A C 1
ATOM 2360 O O . VAL A 1 160 ? 6.524 -6.472 20.440 1.00 7.94 160 VAL A O 1
ATOM 2373 N N . ASN A 1 161 ? 5.034 -6.732 18.749 1.00 7.98 161 ASN A N 1
ATOM 2374 C CA . ASN A 1 161 ? 5.615 -7.952 18.293 1.00 8.17 161 ASN A CA 1
ATOM 2375 C C . ASN A 1 161 ? 7.079 -7.771 17.800 1.00 7.94 161 ASN A C 1
ATOM 2376 O O . ASN A 1 161 ? 7.902 -8.678 17.999 1.00 8.50 161 ASN A O 1
ATOM 2385 N N . ASP A 1 162 ? 7.378 -6.632 17.191 1.00 7.98 162 ASP A N 1
ATOM 2386 C CA . ASP A 1 162 ? 8.746 -6.388 16.734 1.00 7.94 162 ASP A CA 1
ATOM 2387 C C . ASP A 1 162 ? 9.703 -6.260 17.933 1.00 7.08 162 ASP A C 1
ATOM 2388 O O . ASP A 1 162 ? 10.826 -6.789 17.898 1.00 7.49 162 ASP A O 1
ATOM 2397 N N . PHE A 1 163 ? 9.269 -5.556 19.008 1.00 7.05 163 PHE A N 1
ATOM 2398 C CA . PHE A 1 163 ? 10.103 -5.565 20.225 1.00 6.82 163 PHE A CA 1
ATOM 2399 C C . PHE A 1 163 ? 10.285 -6.967 20.794 1.00 6.98 163 PHE A C 1
ATOM 2400 O O . PHE A 1 163 ? 11.385 -7.365 21.213 1.00 7.19 163 PHE A O 1
ATOM 2417 N N . ARG A 1 164 ? 9.175 -7.737 20.861 1.00 7.21 164 ARG A N 1
ATOM 2418 C CA . ARG A 1 164 ? 9.219 -9.105 21.371 1.00 7.17 164 ARG A CA 1
ATOM 2419 C C . ARG A 1 164 ? 10.230 -9.947 20.601 1.00 7.42 164 ARG A C 1
ATOM 2420 O O . ARG A 1 164 ? 11.084 -10.659 21.181 1.00 7.58 164 ARG A O 1
ATOM 2441 N N . GLN A 1 165 ? 10.135 -9.920 19.263 1.00 7.34 165 GLN A N 1
ATOM 2442 C CA . GLN A 1 165 ? 11.023 -10.702 18.411 1.00 7.61 165 GLN A CA 1
ATOM 2443 C C . GLN A 1 165 ? 12.493 -10.261 18.568 1.00 7.20 165 GLN A C 1
ATOM 2444 O O . GLN A 1 165 ? 13.409 -11.086 18.591 1.00 7.39 165 GLN A O 1
ATOM 2458 N N . ALA A 1 166 ? 12.724 -8.949 18.682 1.00 6.87 166 ALA A N 1
ATOM 2459 C CA . ALA A 1 166 ? 14.090 -8.450 18.835 1.00 6.79 166 ALA A CA 1
ATOM 2460 C C . ALA A 1 166 ? 14.684 -8.924 20.179 1.00 6.68 166 ALA A C 1
ATOM 2461 O O . ALA A 1 166 ? 15.908 -9.200 20.244 1.00 6.45 166 ALA A O 1
ATOM 2468 N N . VAL A 1 167 ? 13.871 -9.023 21.250 1.00 7.14 167 VAL A N 1
ATOM 2469 C CA . VAL A 1 167 ? 14.373 -9.585 22.502 1.00 7.06 167 VAL A CA 1
ATOM 2470 C C . VAL A 1 167 ? 14.719 -11.076 22.383 1.00 7.43 167 VAL A C 1
ATOM 2471 O O . VAL A 1 167 ? 15.762 -11.517 22.885 1.00 7.83 167 VAL A O 1
ATOM 2484 N N . ALA A 1 168 ? 13.893 -11.861 21.677 1.00 8.34 168 ALA A N 1
ATOM 2485 C CA . ALA A 1 168 ? 14.249 -13.267 21.425 1.00 9.19 168 ALA A CA 1
ATOM 2486 C C . ALA A 1 168 ? 15.577 -13.320 20.682 1.00 8.10 168 ALA A C 1
ATOM 2487 O O . ALA A 1 168 ? 16.463 -14.194 20.937 1.00 9.00 168 ALA A O 1
ATOM 2494 N N . ASN A 1 169 ? 15.752 -12.451 19.673 1.00 7.31 169 ASN A N 1
ATOM 2495 C CA . ASN A 1 169 ? 16.984 -12.424 18.898 1.00 6.87 169 ASN A CA 1
ATOM 2496 C C . ASN A 1 169 ? 18.191 -12.002 19.758 1.00 6.49 169 ASN A C 1
ATOM 2497 O O . ASN A 1 169 ? 19.304 -12.539 19.592 1.00 7.28 169 ASN A O 1
ATOM 2506 N N . ALA A 1 170 ? 17.985 -11.063 20.689 1.00 6.57 170 ALA A N 1
ATOM 2507 C CA . ALA A 1 170 ? 19.041 -10.629 21.615 1.00 6.30 170 ALA A CA 1
ATOM 2508 C C . ALA A 1 170 ? 19.539 -11.800 22.476 1.00 6.16 170 ALA A C 1
ATOM 2509 O O . ALA A 1 170 ? 20.719 -11.940 22.751 1.00 6.78 170 ALA A O 1
ATOM 2516 N N . ARG A 1 171 ? 18.555 -12.585 22.964 1.00 6.48 171 ARG A N 1
ATOM 2517 C CA . ARG A 1 171 ? 18.934 -13.768 23.766 1.00 6.75 171 ARG A CA 1
ATOM 2518 C C . ARG A 1 171 ? 19.780 -14.714 22.936 1.00 6.85 171 ARG A C 1
ATOM 2519 O O . ARG A 1 171 ? 20.866 -15.162 23.390 1.00 7.59 171 ARG A O 1
ATOM 2536 N N . GLU A 1 172 ? 19.381 -15.011 21.718 1.00 7.08 172 GLU A N 1
ATOM 2537 C CA . GLU A 1 172 ? 20.196 -15.885 20.845 1.00 8.05 172 GLU A CA 1
ATOM 2538 C C . GLU A 1 172 ? 21.580 -15.301 20.569 1.00 7.81 172 GLU A C 1
ATOM 2539 O O . GLU A 1 172 ? 22.553 -16.051 20.459 1.00 9.55 172 GLU A O 1
ATOM 2557 N N . ALA A 1 173 ? 21.657 -13.983 20.421 1.00 6.94 173 ALA A N 1
ATOM 2558 C CA . ALA A 1 173 ? 22.929 -13.316 20.093 1.00 7.28 173 ALA A CA 1
ATOM 2559 C C . ALA A 1 173 ? 23.876 -13.260 21.270 1.00 7.36 173 ALA A C 1
ATOM 2560 O O . ALA A 1 173 ? 25.034 -12.806 21.081 1.00 9.11 173 ALA A O 1
ATOM 2567 N N . GLY A 1 174 ? 23.452 -13.687 22.451 1.00 7.47 174 GLY A N 1
ATOM 2568 C CA . GLY A 1 174 ? 24.329 -13.789 23.616 1.00 8.32 174 GLY A CA 1
ATOM 2569 C C . GLY A 1 174 ? 24.359 -12.580 24.517 1.00 7.21 174 GLY A C 1
ATOM 2570 O O . GLY A 1 174 ? 25.183 -12.542 25.457 1.00 8.21 174 GLY A O 1
ATOM 2574 N N . PHE A 1 175 ? 23.493 -11.582 24.318 1.00 6.37 175 PHE A N 1
ATOM 2575 C CA . PHE A 1 175 ? 23.454 -10.462 25.247 1.00 5.96 175 PHE A CA 1
ATOM 2576 C C . PHE A 1 175 ? 23.038 -10.931 26.628 1.00 6.09 175 PHE A C 1
ATOM 2577 O O . PHE A 1 175 ? 22.233 -11.864 26.801 1.00 7.35 175 PHE A O 1
ATOM 2594 N N . ASP A 1 176 ? 23.566 -10.244 27.663 1.00 6.21 176 ASP A N 1
ATOM 2595 C CA . ASP A 1 176 ? 23.205 -10.553 29.039 1.00 6.51 176 ASP A CA 1
ATOM 2596 C C . ASP A 1 176 ? 21.858 -9.944 29.456 1.00 6.43 176 ASP A C 1
ATOM 2597 O O . ASP A 1 176 ? 21.157 -10.509 30.312 1.00 7.41 176 ASP A O 1
ATOM 2606 N N . LEU A 1 177 ? 21.525 -8.775 28.918 1.00 6.28 177 LEU A N 1
ATOM 2607 C CA . LEU A 1 177 ? 20.329 -8.018 29.234 1.00 5.93 177 LEU A CA 1
ATOM 2608 C C . LEU A 1 177 ? 19.883 -7.276 27.962 1.00 5.63 177 LEU A C 1
ATOM 2609 O O . LEU A 1 177 ? 20.668 -7.136 27.010 1.00 5.89 177 LEU A O 1
ATOM 2625 N N . VAL A 1 178 ? 18.666 -6.738 27.998 1.00 6.14 178 VAL A N 1
ATOM 2626 C CA . VAL A 1 178 ? 18.170 -5.776 26.976 1.00 6.29 178 VAL A CA 1
ATOM 2627 C C . VAL A 1 178 ? 17.788 -4.481 27.671 1.00 6.64 178 VAL A C 1
ATOM 2628 O O . VAL A 1 178 ? 17.305 -4.506 28.805 1.00 10.17 178 VAL A O 1
ATOM 2651 N N . GLU A 1 179 ? 17.995 -3.349 26.985 1.00 5.99 179 GLU A N 1
ATOM 2652 C CA . GLU A 1 179 ? 17.536 -2.040 27.466 1.00 5.84 179 GLU A CA 1
ATOM 2653 C C . GLU A 1 179 ? 16.541 -1.503 26.431 1.00 5.80 179 GLU A C 1
ATOM 2654 O O . GLU A 1 179 ? 16.894 -1.215 25.279 1.00 6.95 179 GLU A O 1
ATOM 2666 N N . LEU A 1 180 ? 15.256 -1.322 26.832 1.00 5.59 180 LEU A N 1
ATOM 2667 C CA . LEU A 1 180 ? 14.268 -0.713 25.943 1.00 5.47 180 LEU A CA 1
ATOM 2668 C C . LEU A 1 180 ? 14.516 0.799 25.875 1.00 5.35 180 LEU A C 1
ATOM 2669 O O . LEU A 1 180 ? 14.600 1.468 26.915 1.00 5.82 180 LEU A O 1
ATOM 2685 N N . HIS A 1 181 ? 14.578 1.349 24.637 1.00 5.51 181 HIS A N 1
ATOM 2686 C CA . HIS A 1 181 ? 14.848 2.777 24.486 1.00 5.47 181 HIS A CA 1
ATOM 2687 C C . HIS A 1 181 ? 13.536 3.556 24.529 1.00 5.46 181 HIS A C 1
ATOM 2688 O O . HIS A 1 181 ? 12.849 3.776 23.506 1.00 6.18 181 HIS A O 1
ATOM 2698 N N . SER A 1 182 ? 13.157 4.004 25.743 1.00 5.14 182 SER A N 1
ATOM 2699 C CA . SER A 1 182 ? 11.939 4.755 25.975 1.00 5.59 182 SER A CA 1
ATOM 2700 C C . SER A 1 182 ? 12.226 6.231 26.255 1.00 5.60 182 SER A C 1
ATOM 2701 O O . SER A 1 182 ? 11.419 6.905 26.932 1.00 6.89 182 SER A O 1
ATOM 2708 N N . ALA A 1 183 ? 13.314 6.745 25.707 1.00 5.60 183 ALA A N 1
ATOM 2709 C CA . ALA A 1 183 ? 13.835 8.085 26.004 1.00 5.76 183 ALA A CA 1
ATOM 2710 C C . ALA A 1 183 ? 14.080 8.874 24.715 1.00 5.65 183 ALA A C 1
ATOM 2711 O O . ALA A 1 183 ? 13.927 8.374 23.567 1.00 6.01 183 ALA A O 1
ATOM 2718 N N . HIS A 1 184 ? 14.488 10.136 24.896 1.00 6.03 184 HIS A N 1
ATOM 2719 C CA . HIS A 1 184 ? 15.169 10.956 23.894 1.00 6.31 184 HIS A CA 1
ATOM 2720 C C . HIS A 1 184 ? 14.355 11.235 22.641 1.00 6.47 184 HIS A C 1
ATOM 2721 O O . HIS A 1 184 ? 14.914 11.477 21.547 1.00 7.85 184 HIS A O 1
ATOM 2731 N N . GLY A 1 185 ? 13.036 11.224 22.760 1.00 6.56 185 GLY A N 1
ATOM 2732 C CA . GLY A 1 185 ? 12.214 11.572 21.613 1.00 7.00 185 GLY A CA 1
ATOM 2733 C C . GLY A 1 185 ? 12.060 10.512 20.555 1.00 6.22 185 GLY A C 1
ATOM 2734 O O . GLY A 1 185 ? 11.539 10.849 19.474 1.00 6.57 185 GLY A O 1
ATOM 2738 N N . TYR A 1 186 ? 12.435 9.246 20.808 1.00 5.70 186 TYR A N 1
ATOM 2739 C CA . TYR A 1 186 ? 12.229 8.159 19.867 1.00 5.49 186 TYR A CA 1
ATOM 2740 C C . TYR A 1 186 ? 10.816 7.565 20.029 1.00 5.45 186 TYR A C 1
ATOM 2741 O O . TYR A 1 186 ? 9.975 8.203 20.690 1.00 5.96 186 TYR A O 1
ATOM 2758 N N . LEU A 1 187 ? 10.473 6.450 19.379 1.00 5.56 187 LEU A N 1
ATOM 2759 C CA . LEU A 1 187 ? 9.044 6.112 19.219 1.00 5.67 187 LEU A CA 1
ATOM 2760 C C . LEU A 1 187 ? 8.303 6.001 20.562 1.00 5.73 187 LEU A C 1
ATOM 2761 O O . LEU A 1 187 ? 7.172 6.518 20.712 1.00 6.33 187 LEU A O 1
ATOM 2777 N N . LEU A 1 188 ? 8.869 5.260 21.528 1.00 5.84 188 LEU A N 1
ATOM 2778 C CA . LEU A 1 188 ? 8.150 5.054 22.775 1.00 5.99 188 LEU A CA 1
ATOM 2779 C C . LEU A 1 188 ? 7.929 6.386 23.503 1.00 6.09 188 LEU A C 1
ATOM 2780 O O . LEU A 1 188 ? 6.825 6.636 24.056 1.00 6.80 188 LEU A O 1
ATOM 2796 N N . HIS A 1 189 ? 8.952 7.274 23.506 1.00 5.85 189 HIS A N 1
ATOM 2797 C CA . HIS A 1 189 ? 8.821 8.582 24.097 1.00 5.87 189 HIS A CA 1
ATOM 2798 C C . HIS A 1 189 ? 7.835 9.482 23.307 1.00 5.92 189 HIS A C 1
ATOM 2799 O O . HIS A 1 189 ? 7.130 10.329 23.910 1.00 6.72 189 HIS A O 1
ATOM 2809 N N . GLN A 1 190 ? 7.756 9.302 21.982 1.00 5.84 190 GLN A N 1
ATOM 2810 C CA . GLN A 1 190 ? 6.774 10.034 21.164 1.00 6.49 190 GLN A CA 1
ATOM 2811 C C . GLN A 1 190 ? 5.346 9.728 21.624 1.00 6.40 190 GLN A C 1
ATOM 2812 O O . GLN A 1 190 ? 4.478 10.616 21.608 1.00 7.70 190 GLN A O 1
ATOM 2826 N N . PHE A 1 191 ? 5.074 8.487 22.022 1.00 6.32 191 PHE A N 1
ATOM 2827 C CA . PHE A 1 191 ? 3.769 8.151 22.624 1.00 6.31 191 PHE A CA 1
ATOM 2828 C C . PHE A 1 191 ? 3.631 8.710 24.043 1.00 6.62 191 PHE A C 1
ATOM 2829 O O . PHE A 1 191 ? 2.540 9.201 24.419 1.00 7.29 191 PHE A O 1
ATOM 2846 N N . LEU A 1 192 ? 4.689 8.638 24.847 1.00 6.49 192 LEU A N 1
ATOM 2847 C CA . LEU A 1 192 ? 4.593 9.137 26.240 1.00 6.44 192 LEU A CA 1
ATOM 2848 C C . LEU A 1 192 ? 4.304 10.613 26.325 1.00 7.19 192 LEU A C 1
ATOM 2849 O O . LEU A 1 192 ? 3.655 11.065 27.295 1.00 8.18 192 LEU A O 1
ATOM 2865 N N . SER A 1 193 ? 4.854 11.439 25.416 1.00 7.31 193 SER A N 1
ATOM 2866 C CA . SER A 1 193 ? 4.810 12.894 25.578 1.00 8.17 193 SER A CA 1
ATOM 2867 C C . SER A 1 193 ? 3.572 13.493 24.951 1.00 8.83 193 SER A C 1
ATOM 2868 O O . SER A 1 193 ? 3.272 13.259 23.767 1.00 9.78 193 SER A O 1
ATOM 2875 N N . PRO A 1 194 ? 2.862 14.366 25.679 1.00 9.35 194 PRO A N 1
ATOM 2876 C CA . PRO A 1 194 ? 1.717 15.083 25.047 1.00 11.48 194 PRO A CA 1
ATOM 2877 C C . PRO A 1 194 ? 2.124 15.960 23.888 1.00 12.26 194 PRO A C 1
ATOM 2878 O O . PRO A 1 194 ? 1.321 16.262 23.002 1.00 17.27 194 PRO A O 1
ATOM 2889 N N . SER A 1 195 ? 3.409 16.418 23.829 1.00 11.30 195 SER A N 1
ATOM 2890 C CA . SER A 1 195 ? 3.832 17.321 22.704 1.00 12.03 195 SER A CA 1
ATOM 2891 C C . SER A 1 195 ? 3.823 16.641 21.376 1.00 11.82 195 SER A C 1
ATOM 2892 O O . SER A 1 195 ? 3.678 17.288 20.334 1.00 15.30 195 SER A O 1
ATOM 2903 N N . SER A 1 196 ? 4.043 15.304 21.370 1.00 9.56 196 SER A N 1
ATOM 2904 C CA . SER A 1 196 ? 4.175 14.522 20.158 1.00 9.16 196 SER A CA 1
ATOM 2905 C C . SER A 1 196 ? 3.002 13.546 19.965 1.00 8.64 196 SER A C 1
ATOM 2906 O O . SER A 1 196 ? 2.946 12.837 18.965 1.00 13.76 196 SER A O 1
ATOM 2913 N N . ASN A 1 197 ? 2.096 13.476 20.898 1.00 9.19 197 ASN A N 1
ATOM 2914 C CA . ASN A 1 197 ? 0.980 12.536 20.839 1.00 8.47 197 ASN A CA 1
ATOM 2915 C C . ASN A 1 197 ? -0.339 13.316 20.980 1.00 8.89 197 ASN A C 1
ATOM 2916 O O . ASN A 1 197 ? -0.655 13.776 22.045 1.00 10.43 197 ASN A O 1
ATOM 2925 N N . GLN A 1 198 ? -1.036 13.437 19.849 1.00 9.05 198 GLN A N 1
ATOM 2926 C CA . GLN A 1 198 ? -2.370 14.069 19.774 1.00 9.60 198 GLN A CA 1
ATOM 2927 C C . GLN A 1 198 ? -3.443 13.014 19.493 1.00 9.75 198 GLN A C 1
ATOM 2928 O O . GLN A 1 198 ? -4.583 13.385 19.055 1.00 11.39 198 GLN A O 1
ATOM 2942 N N . ARG A 1 199 ? -3.202 11.745 19.746 1.00 8.95 199 ARG A N 1
ATOM 2943 C CA . ARG A 1 199 ? -4.167 10.675 19.441 1.00 9.10 199 ARG A CA 1
ATOM 2944 C C . ARG A 1 199 ? -5.442 10.827 20.328 1.00 9.21 199 ARG A C 1
ATOM 2945 O O . ARG A 1 199 ? -5.378 11.275 21.463 1.00 10.57 199 ARG A O 1
ATOM 2962 N N . THR A 1 200 ? -6.547 10.341 19.749 1.00 9.92 200 THR A N 1
ATOM 2963 C CA . THR A 1 200 ? -7.834 10.345 20.442 1.00 11.09 200 THR A CA 1
ATOM 2964 C C . THR A 1 200 ? -8.359 8.917 20.670 1.00 10.28 200 THR A C 1
ATOM 2965 O O . THR A 1 200 ? -9.528 8.784 21.139 1.00 11.92 200 THR A O 1
ATOM 2975 N N . ASP A 1 201 ? -7.571 7.917 20.431 1.00 10.16 201 ASP A N 1
ATOM 2976 C CA . ASP A 1 201 ? -7.867 6.527 20.771 1.00 10.00 201 ASP A CA 1
ATOM 2977 C C . ASP A 1 201 ? -7.282 6.227 22.159 1.00 9.13 201 ASP A C 1
ATOM 2978 O O . ASP A 1 201 ? -6.920 7.124 22.939 1.00 10.39 201 ASP A O 1
ATOM 2987 N N . GLN A 1 202 ? -7.206 4.996 22.516 1.00 9.47 202 GLN A N 1
ATOM 2988 C CA . GLN A 1 202 ? -6.757 4.546 23.813 1.00 9.29 202 GLN A CA 1
ATOM 2989 C C . GLN A 1 202 ? -5.222 4.716 23.975 1.00 8.62 202 GLN A C 1
ATOM 2990 O O . GLN A 1 202 ? -4.728 4.447 25.081 1.00 9.42 202 GLN A O 1
ATOM 3004 N N . TYR A 1 203 ? -4.514 5.179 22.949 1.00 8.27 203 TYR A N 1
ATOM 3005 C CA . TYR A 1 203 ? -3.054 5.384 23.020 1.00 8.29 203 TYR A CA 1
ATOM 3006 C C . TYR A 1 203 ? -2.693 6.855 23.144 1.00 8.50 203 TYR A C 1
ATOM 3007 O O . TYR A 1 203 ? -1.510 7.191 23.091 1.00 10.24 203 TYR A O 1
ATOM 3024 N N . GLY A 1 204 ? -3.682 7.793 23.346 1.00 8.73 204 GLY A N 1
ATOM 3025 C CA . GLY A 1 204 ? -3.353 9.177 23.633 1.00 10.15 204 GLY A CA 1
ATOM 3026 C C . GLY A 1 204 ? -4.293 9.808 24.636 1.00 9.35 204 GLY A C 1
ATOM 3027 O O . GLY A 1 204 ? -5.353 9.190 24.971 1.00 11.10 204 GLY A O 1
ATOM 3031 N N . GLY A 1 205 ? -3.948 10.995 25.100 1.00 10.20 205 GLY A N 1
ATOM 3032 C CA . GLY A 1 205 ? -4.775 11.747 26.032 1.00 11.39 205 GLY A CA 1
ATOM 3033 C C . GLY A 1 205 ? -4.201 11.638 27.463 1.00 10.58 205 GLY A C 1
ATOM 3034 O O . GLY A 1 205 ? -3.191 12.288 27.753 1.00 12.11 205 GLY A O 1
ATOM 3038 N N . SER A 1 206 ? -4.795 10.812 28.294 1.00 10.98 206 SER A N 1
ATOM 3039 C CA . SER A 1 206 ? -4.380 10.668 29.650 1.00 11.06 206 SER A CA 1
ATOM 3040 C C . SER A 1 206 ? -2.992 10.028 29.732 1.00 10.05 206 SER A C 1
ATOM 3041 O O . SER A 1 206 ? -2.541 9.354 28.816 1.00 9.49 206 SER A O 1
ATOM 3048 N N . VAL A 1 207 ? -2.368 10.171 30.916 1.00 10.48 207 VAL A N 1
ATOM 3049 C CA . VAL A 1 207 ? -1.047 9.538 31.104 1.00 10.36 207 VAL A CA 1
ATOM 3050 C C . VAL A 1 207 ? -1.170 8.025 30.982 1.00 9.42 207 VAL A C 1
ATOM 3051 O O . VAL A 1 207 ? -0.281 7.352 30.432 1.00 9.66 207 VAL A O 1
ATOM 3064 N N . GLU A 1 208 ? -2.282 7.422 31.453 1.00 9.82 208 GLU A N 1
ATOM 3065 C CA . GLU A 1 208 ? -2.460 5.992 31.328 1.00 9.86 208 GLU A CA 1
ATOM 3066 C C . GLU A 1 208 ? -2.479 5.555 29.861 1.00 9.28 208 GLU A C 1
ATOM 3067 O O . GLU A 1 208 ? -1.845 4.553 29.469 1.00 9.97 208 GLU A O 1
ATOM 3079 N N . ASN A 1 209 ? -3.136 6.343 29.023 1.00 8.36 209 ASN A N 1
ATOM 3080 C CA . ASN A 1 209 ? -3.172 6.040 27.603 1.00 8.11 209 ASN A CA 1
ATOM 3081 C C . ASN A 1 209 ? -1.799 6.300 26.942 1.00 7.79 209 ASN A C 1
ATOM 3082 O O . ASN A 1 209 ? -1.406 5.488 26.073 1.00 8.14 209 ASN A O 1
ATOM 3091 N N . ARG A 1 210 ? -1.124 7.352 27.318 1.00 7.72 210 ARG A N 1
ATOM 3092 C CA . ARG A 1 210 ? 0.195 7.675 26.713 1.00 7.48 210 ARG A CA 1
ATOM 3093 C C . ARG A 1 210 ? 1.257 6.630 27.081 1.00 7.53 210 ARG A C 1
ATOM 3094 O O . ARG A 1 210 ? 2.190 6.373 26.262 1.00 8.16 210 ARG A O 1
ATOM 3116 N N . ALA A 1 211 ? 1.176 6.029 28.270 1.00 7.47 211 ALA A N 1
ATOM 3117 C CA . ALA A 1 211 ? 2.088 4.970 28.717 1.00 7.54 211 ALA A CA 1
ATOM 3118 C C . ALA A 1 211 ? 1.681 3.619 28.270 1.00 7.50 211 ALA A C 1
ATOM 3119 O O . ALA A 1 211 ? 2.430 2.610 28.479 1.00 7.87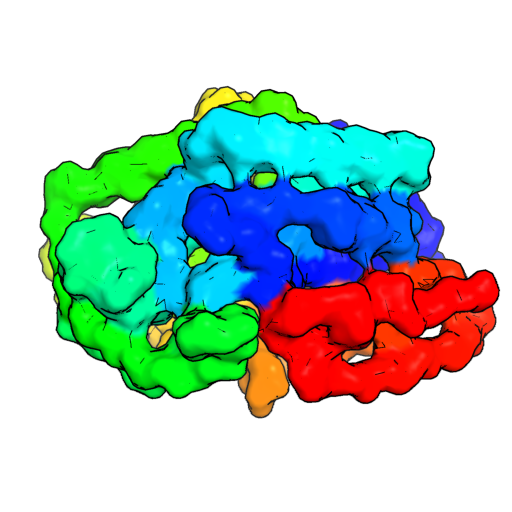 211 ALA A O 1
ATOM 3126 N N . ARG A 1 212 ? 0.501 3.453 27.629 1.00 7.58 212 ARG A N 1
ATOM 3127 C CA . ARG A 1 212 ? -0.028 2.145 27.301 1.00 7.40 212 ARG A CA 1
ATOM 3128 C C . ARG A 1 212 ? 0.941 1.343 26.421 1.00 7.41 212 ARG A C 1
ATOM 3129 O O . ARG A 1 212 ? 1.170 0.145 26.674 1.00 8.19 212 ARG A O 1
ATOM 3146 N N . LEU A 1 213 ? 1.458 1.976 25.351 1.00 7.31 213 LEU A N 1
ATOM 3147 C CA . LEU A 1 213 ? 2.338 1.257 24.441 1.00 7.37 213 LEU A CA 1
ATOM 3148 C C . LEU A 1 213 ? 3.604 0.759 25.149 1.00 6.53 213 LEU A C 1
ATOM 3149 O O . LEU A 1 213 ? 3.976 -0.427 25.027 1.00 6.94 213 LEU A O 1
ATOM 3165 N N . VAL A 1 214 ? 4.309 1.636 25.871 1.00 6.93 214 VAL A N 1
ATOM 3166 C CA . VAL A 1 214 ? 5.548 1.169 26.520 1.00 6.79 214 VAL A CA 1
ATOM 3167 C C . VAL A 1 214 ? 5.261 0.044 27.474 1.00 6.49 214 VAL A C 1
ATOM 3168 O O . VAL A 1 214 ? 6.049 -0.922 27.568 1.00 6.72 214 VAL A O 1
ATOM 3191 N N . LEU A 1 215 ? 4.137 0.094 28.222 1.00 7.31 215 LEU A N 1
ATOM 3192 C CA . LEU A 1 215 ? 3.861 -0.978 29.178 1.00 7.48 215 LEU A CA 1
ATOM 3193 C C . LEU A 1 215 ? 3.456 -2.272 28.482 1.00 7.37 215 LEU A C 1
ATOM 3194 O O . LEU A 1 215 ? 3.793 -3.359 28.969 1.00 8.27 215 LEU A O 1
ATOM 3210 N N . GLU A 1 216 ? 2.776 -2.199 27.316 1.00 7.24 216 GLU A N 1
ATOM 3211 C CA . GLU A 1 216 ? 2.526 -3.399 26.522 1.00 7.92 216 GLU A CA 1
ATOM 3212 C C . GLU A 1 216 ? 3.839 -4.035 26.042 1.00 7.14 216 GLU A C 1
ATOM 3213 O O . GLU A 1 216 ? 3.996 -5.253 26.033 1.00 7.61 216 GLU A O 1
ATOM 3234 N N . VAL A 1 217 ? 4.816 -3.182 25.652 1.00 6.79 217 VAL A N 1
ATOM 3235 C CA . VAL A 1 217 ? 6.117 -3.674 25.224 1.00 6.31 217 VAL A CA 1
ATOM 3236 C C . VAL A 1 217 ? 6.824 -4.342 26.407 1.00 6.47 217 VAL A C 1
ATOM 3237 O O . VAL A 1 217 ? 7.369 -5.456 26.268 1.00 6.89 217 VAL A O 1
ATOM 3250 N N . VAL A 1 218 ? 6.855 -3.684 27.583 1.00 6.47 218 VAL A N 1
ATOM 3251 C CA . VAL A 1 218 ? 7.505 -4.304 28.758 1.00 6.51 218 VAL A CA 1
ATOM 3252 C C . VAL A 1 218 ? 6.882 -5.662 29.047 1.00 6.95 218 VAL A C 1
ATOM 3253 O O . VAL A 1 218 ? 7.599 -6.658 29.270 1.00 7.52 218 VAL A O 1
ATOM 3266 N N . ASP A 1 219 ? 5.546 -5.757 29.072 1.00 7.44 219 ASP A N 1
ATOM 3267 C CA . ASP A 1 219 ? 4.892 -7.023 29.367 1.00 7.61 219 ASP A CA 1
ATOM 3268 C C . ASP A 1 219 ? 5.286 -8.074 28.335 1.00 7.97 219 ASP A C 1
ATOM 3269 O O . ASP A 1 219 ? 5.559 -9.261 28.667 1.00 8.97 219 ASP A O 1
ATOM 3278 N N . ALA A 1 220 ? 5.312 -7.721 27.037 1.00 7.33 220 ALA A N 1
ATOM 3279 C CA . ALA A 1 220 ? 5.623 -8.681 26.006 1.00 7.41 220 ALA A CA 1
ATOM 3280 C C . ALA A 1 220 ? 7.047 -9.214 26.130 1.00 7.47 220 ALA A C 1
ATOM 3281 O O . ALA A 1 220 ? 7.303 -10.410 25.934 1.00 8.02 220 ALA A O 1
ATOM 3288 N N . VAL A 1 221 ? 8.017 -8.332 26.439 1.00 7.16 221 VAL A N 1
ATOM 3289 C CA . VAL A 1 221 ? 9.416 -8.778 26.493 1.00 6.90 221 VAL A CA 1
ATOM 3290 C C . VAL A 1 221 ? 9.717 -9.564 27.774 1.00 7.12 221 VAL A C 1
ATOM 3291 O O . VAL A 1 221 ? 10.558 -10.479 27.758 1.00 7.65 221 VAL A O 1
ATOM 3304 N N . CYS A 1 222 ? 9.062 -9.234 28.882 1.00 7.69 222 CYS A N 1
ATOM 3305 C CA . CYS A 1 222 ? 9.193 -10.042 30.109 1.00 7.83 222 CYS A CA 1
ATOM 3306 C C . CYS A 1 222 ? 8.666 -11.471 29.865 1.00 8.53 222 CYS A C 1
ATOM 3307 O O . CYS A 1 222 ? 9.241 -12.441 30.352 1.00 9.58 222 CYS A O 1
ATOM 3314 N N . ASN A 1 223 ? 7.549 -11.565 29.126 1.00 8.53 223 ASN A N 1
ATOM 3315 C CA . ASN A 1 223 ? 6.945 -12.851 28.803 1.00 9.47 223 ASN A CA 1
ATOM 3316 C C . ASN A 1 223 ? 7.871 -13.653 27.876 1.00 8.69 223 ASN A C 1
ATOM 3317 O O . ASN A 1 223 ? 8.070 -14.849 28.024 1.00 10.90 223 ASN A O 1
ATOM 3326 N N . GLU A 1 224 ? 8.493 -12.976 26.871 1.00 8.02 224 GLU A N 1
ATOM 3327 C CA . GLU A 1 224 ? 9.339 -13.637 25.927 1.00 7.74 224 GLU A CA 1
ATOM 3328 C C . GLU A 1 224 ? 10.588 -14.208 26.549 1.00 7.94 224 GLU A C 1
ATOM 3329 O O . GLU A 1 224 ? 10.996 -15.338 26.249 1.00 9.15 224 GLU A O 1
ATOM 3350 N N . TRP A 1 225 ? 11.266 -13.414 27.412 1.00 7.68 225 TRP A N 1
ATOM 3351 C CA . TRP A 1 225 ? 12.494 -13.837 28.075 1.00 7.64 225 TRP A CA 1
ATOM 3352 C C . TRP A 1 225 ? 12.192 -13.960 29.562 1.00 8.04 225 TRP A C 1
ATOM 3353 O O . TRP A 1 225 ? 11.505 -14.916 29.979 1.00 10.43 225 TRP A O 1
ATOM 3367 N N . SER A 1 226 ? 12.610 -13.011 30.393 1.00 7.69 226 SER A N 1
ATOM 3368 C CA . SER A 1 226 ? 12.363 -13.012 31.817 1.00 8.27 226 SER A CA 1
ATOM 3369 C C . SER A 1 226 ? 12.499 -11.554 32.290 1.00 7.75 226 SER A C 1
ATOM 3370 O O . SER A 1 226 ? 13.335 -10.808 31.757 1.00 7.75 226 SER A O 1
ATOM 3377 N N . ALA A 1 227 ? 11.750 -11.171 33.327 1.00 8.03 227 ALA A N 1
ATOM 3378 C CA . ALA A 1 227 ? 11.832 -9.821 33.841 1.00 8.49 227 ALA A CA 1
ATOM 3379 C C . ALA A 1 227 ? 13.221 -9.401 34.287 1.00 7.61 227 ALA A C 1
ATOM 3380 O O . ALA A 1 227 ? 13.614 -8.250 34.141 1.00 8.01 227 ALA A O 1
ATOM 3387 N N . ASP A 1 228 ? 13.987 -10.379 34.855 1.00 7.77 228 ASP A N 1
ATOM 3388 C CA . ASP A 1 228 ? 15.347 -10.098 35.342 1.00 7.94 228 ASP A CA 1
ATOM 3389 C C . ASP A 1 228 ? 16.387 -9.937 34.208 1.00 6.99 228 ASP A C 1
ATOM 3390 O O . ASP A 1 228 ? 17.568 -9.728 34.488 1.00 8.34 228 ASP A O 1
ATOM 3399 N N . ARG A 1 229 ? 15.917 -9.936 32.955 1.00 6.52 229 ARG A N 1
ATOM 3400 C CA . ARG A 1 229 ? 16.762 -9.651 31.781 1.00 6.13 229 ARG A CA 1
ATOM 3401 C C . ARG A 1 229 ? 16.437 -8.295 31.139 1.00 6.20 229 ARG A C 1
ATOM 3402 O O . ARG A 1 229 ? 17.098 -7.928 30.156 1.00 7.11 229 ARG A O 1
ATOM 3419 N N . ILE A 1 230 ? 15.435 -7.579 31.687 1.00 6.29 230 ILE A N 1
ATOM 3420 C CA . ILE A 1 230 ? 14.895 -6.385 31.029 1.00 6.19 230 ILE A CA 1
ATOM 3421 C C . ILE A 1 230 ? 15.243 -5.130 31.834 1.00 6.36 230 ILE A C 1
ATOM 3422 O O . ILE A 1 230 ? 14.942 -5.002 33.013 1.00 7.39 230 ILE A O 1
ATOM 3438 N N . GLY A 1 231 ? 15.830 -4.152 31.112 1.00 6.27 231 GLY A N 1
ATOM 3439 C CA . GLY A 1 231 ? 15.993 -2.801 31.604 1.00 6.84 231 GLY A CA 1
ATOM 3440 C C . GLY A 1 231 ? 15.245 -1.823 30.699 1.00 5.96 231 GLY A C 1
ATOM 3441 O O . GLY A 1 231 ? 14.825 -2.179 29.566 1.00 6.17 231 GLY A O 1
ATOM 3445 N N . ILE A 1 232 ? 15.120 -0.586 31.139 1.00 6.40 232 ILE A N 1
ATOM 3446 C CA . ILE A 1 232 ? 14.462 0.460 30.355 1.00 5.76 232 ILE A CA 1
ATOM 3447 C C . ILE A 1 232 ? 15.196 1.783 30.582 1.00 5.59 232 ILE A C 1
ATOM 3448 O O . ILE A 1 232 ? 15.537 2.101 31.736 1.00 6.97 232 ILE A O 1
ATOM 3464 N N . ARG A 1 233 ? 15.376 2.535 29.493 1.00 5.39 233 ARG A N 1
ATOM 3465 C CA . ARG A 1 233 ? 15.901 3.904 29.599 1.00 5.51 233 ARG A CA 1
ATOM 3466 C C . ARG A 1 233 ? 14.743 4.898 29.382 1.00 5.35 233 ARG A C 1
ATOM 3467 O O . ARG A 1 233 ? 14.002 4.788 28.386 1.00 5.77 233 ARG A O 1
ATOM 3484 N N . VAL A 1 234 ? 14.618 5.817 30.337 1.00 5.56 234 VAL A N 1
ATOM 3485 C CA . VAL A 1 234 ? 13.621 6.883 30.288 1.00 5.84 234 VAL A CA 1
ATOM 3486 C C . VAL A 1 234 ? 14.330 8.232 30.405 1.00 5.89 234 VAL A C 1
ATOM 3487 O O . VAL A 1 234 ? 15.432 8.330 30.972 1.00 6.74 234 VAL A O 1
ATOM 3500 N N . SER A 1 235 ? 13.655 9.276 29.906 1.00 6.08 235 SER A N 1
ATOM 3501 C CA . SER A 1 235 ? 14.138 10.657 30.046 1.00 6.42 235 SER A CA 1
ATOM 3502 C C . SER A 1 235 ? 12.915 11.518 30.350 1.00 6.66 235 SER A C 1
ATOM 3503 O O . SER A 1 235 ? 12.419 12.258 29.476 1.00 7.14 235 SER A O 1
ATOM 3510 N N . PRO A 1 236 ? 12.342 11.362 31.555 1.00 7.35 236 PRO A N 1
ATOM 3511 C CA . PRO A 1 236 ? 10.958 11.820 31.805 1.00 8.48 236 PRO A CA 1
ATOM 3512 C C . PRO A 1 236 ? 10.833 13.229 32.366 1.00 8.50 236 PRO A C 1
ATOM 3513 O O . PRO A 1 236 ? 9.695 13.697 32.559 1.00 9.34 236 PRO A O 1
ATOM 3524 N N . ILE A 1 237 ? 11.952 13.912 32.647 1.00 8.87 237 ILE A N 1
ATOM 3525 C CA . ILE A 1 237 ? 11.974 15.254 33.225 1.00 9.79 237 ILE A CA 1
ATOM 3526 C C . ILE A 1 237 ? 12.829 16.102 32.318 1.00 10.13 237 ILE A C 1
ATOM 3527 O O . ILE A 1 237 ? 14.031 15.782 32.094 1.00 12.08 237 ILE A O 1
ATOM 3543 N N . GLY A 1 238 ? 12.248 17.160 31.780 1.00 10.38 238 GLY A N 1
ATOM 3544 C CA . GLY A 1 238 ? 12.963 18.050 30.890 1.00 11.58 238 GLY A CA 1
ATOM 3545 C C . GLY A 1 238 ? 12.579 17.849 29.428 1.00 11.19 238 GLY A C 1
ATOM 3546 O O . GLY A 1 238 ? 11.587 17.163 29.075 1.00 12.76 238 GLY A O 1
ATOM 3550 N N . THR A 1 239 ? 13.367 18.447 28.552 1.00 12.24 239 THR A N 1
ATOM 3551 C CA . THR A 1 239 ? 13.216 18.390 27.116 1.00 11.54 239 THR A CA 1
ATOM 3552 C C . THR A 1 239 ? 14.377 17.684 26.430 1.00 12.37 239 THR A C 1
ATOM 3553 O O . THR A 1 239 ? 15.539 17.942 26.811 1.00 13.19 239 THR A O 1
ATOM 3563 N N . PHE A 1 240 ? 14.066 16.762 25.516 1.00 11.73 240 PHE A N 1
ATOM 3564 C CA . PHE A 1 240 ? 15.100 15.932 24.862 1.00 10.29 240 PHE A CA 1
ATOM 3565 C C . PHE A 1 240 ? 14.816 15.930 23.410 1.00 12.11 240 PHE A C 1
ATOM 3566 O O . PHE A 1 240 ? 13.733 15.434 22.970 1.00 11.60 240 PHE A O 1
ATOM 3583 N N . GLN A 1 241 ? 15.724 16.387 22.552 1.00 14.88 241 GLN A N 1
ATOM 3584 C CA . GLN A 1 241 ? 15.557 16.338 21.109 1.00 15.72 241 GLN A CA 1
ATOM 3585 C C . GLN A 1 241 ? 14.189 16.853 20.667 1.00 14.51 241 GLN A C 1
ATOM 3586 O O . GLN A 1 241 ? 13.474 16.310 19.833 1.00 16.33 241 GLN A O 1
ATOM 3600 N N . ASN A 1 242 ? 13.754 18.007 21.250 1.00 15.63 242 ASN A N 1
ATOM 3601 C CA . ASN A 1 242 ? 12.506 18.743 20.992 1.00 16.59 242 ASN A CA 1
ATOM 3602 C C . ASN A 1 242 ? 11.261 18.071 21.552 1.00 16.78 242 ASN A C 1
ATOM 3603 O O . ASN A 1 242 ? 10.091 18.497 21.320 1.00 23.77 242 ASN A O 1
ATOM 3618 N N . VAL A 1 243 ? 11.422 17.024 22.326 1.00 13.41 243 VAL A N 1
ATOM 3619 C CA . VAL A 1 243 ? 10.287 16.351 22.960 1.00 11.51 243 VAL A CA 1
ATOM 3620 C C . VAL A 1 243 ? 10.333 16.647 24.436 1.00 10.99 243 VAL A C 1
ATOM 3621 O O . VAL A 1 243 ? 11.214 16.205 25.190 1.00 11.81 243 VAL A O 1
ATOM 3634 N N . ASP A 1 244 ? 9.352 17.429 24.914 1.00 13.57 244 ASP A N 1
ATOM 3635 C CA . ASP A 1 244 ? 9.251 17.684 26.355 1.00 13.03 244 ASP A CA 1
ATOM 3636 C C . ASP A 1 244 ? 8.374 16.634 27.004 1.00 11.85 244 ASP A C 1
ATOM 3637 O O . ASP A 1 244 ? 7.991 15.621 26.362 1.00 15.80 244 ASP A O 1
ATOM 3649 N N . ASN A 1 245 ? 8.118 16.741 28.266 1.00 10.47 245 ASN A N 1
ATOM 3650 C CA . ASN A 1 245 ? 7.385 15.744 29.034 1.00 10.09 245 ASN A CA 1
ATOM 3651 C C . ASN A 1 245 ? 6.025 16.282 29.532 1.00 11.04 245 ASN A C 1
ATOM 3652 O O . ASN A 1 245 ? 5.364 15.655 30.315 1.00 12.36 245 ASN A O 1
ATOM 3661 N N . GLY A 1 246 ? 5.624 17.419 29.033 1.00 16.84 246 GLY A N 1
ATOM 3662 C CA . GLY A 1 246 ? 4.318 17.950 29.301 1.00 16.68 246 GLY A CA 1
ATOM 3663 C C . GLY A 1 246 ? 4.238 18.701 30.626 1.00 14.91 246 GLY A C 1
ATOM 3664 O O . GLY A 1 246 ? 5.205 18.860 31.391 1.00 19.53 246 GLY A O 1
ATOM 3668 N N . PRO A 1 247 ? 3.066 19.243 30.889 1.00 17.26 247 PRO A N 1
ATOM 3669 C CA . PRO A 1 247 ? 2.860 20.133 32.028 1.00 17.88 247 PRO A CA 1
ATOM 3670 C C . PRO A 1 247 ? 2.710 19.467 33.365 1.00 17.70 247 PRO A C 1
ATOM 3671 O O . PRO A 1 247 ? 2.584 20.186 34.374 1.00 21.65 247 PRO A O 1
ATOM 3682 N N . ASN A 1 248 ? 2.731 18.157 33.477 1.00 13.24 248 ASN A N 1
ATOM 3683 C CA . ASN A 1 248 ? 2.632 17.375 34.666 1.00 12.83 248 ASN A CA 1
ATOM 3684 C C . ASN A 1 248 ? 3.736 16.316 34.708 1.00 11.49 248 ASN A C 1
ATOM 3685 O O . ASN A 1 248 ? 3.517 15.162 35.081 1.00 12.04 248 ASN A O 1
ATOM 3694 N N . GLU A 1 249 ? 4.952 16.750 34.331 1.00 11.19 249 GLU A N 1
ATOM 3695 C CA . GLU A 1 249 ? 6.023 15.756 34.081 1.00 10.09 249 GLU A CA 1
ATOM 3696 C C . GLU A 1 249 ? 6.377 14.964 35.297 1.00 10.09 249 GLU A C 1
ATOM 3697 O O . GLU A 1 249 ? 6.623 13.739 35.177 1.00 9.84 249 GLU A O 1
ATOM 3709 N N . GLU A 1 250 ? 6.404 15.554 36.507 1.00 10.58 250 GLU A N 1
ATOM 3710 C CA . GLU A 1 250 ? 6.805 14.766 37.656 1.00 10.97 250 GLU A CA 1
ATOM 3711 C C . GLU A 1 250 ? 5.770 13.715 37.995 1.00 10.33 250 GLU A C 1
ATOM 3712 O O . GLU A 1 250 ? 6.100 12.552 38.194 1.00 10.56 250 GLU A O 1
ATOM 3724 N N . ALA A 1 251 ? 4.479 14.109 38.075 1.00 11.44 251 ALA A N 1
ATOM 3725 C CA . ALA A 1 251 ? 3.456 13.140 38.411 1.00 11.99 251 ALA A CA 1
ATOM 3726 C C . ALA A 1 251 ? 3.392 12.015 37.362 1.00 10.23 251 ALA A C 1
ATOM 3727 O O . ALA A 1 251 ? 3.208 10.836 37.677 1.00 10.98 251 ALA A O 1
ATOM 3734 N N . ASP A 1 252 ? 3.533 12.415 36.061 1.00 10.00 252 ASP A N 1
ATOM 3735 C CA . ASP A 1 252 ? 3.482 11.429 34.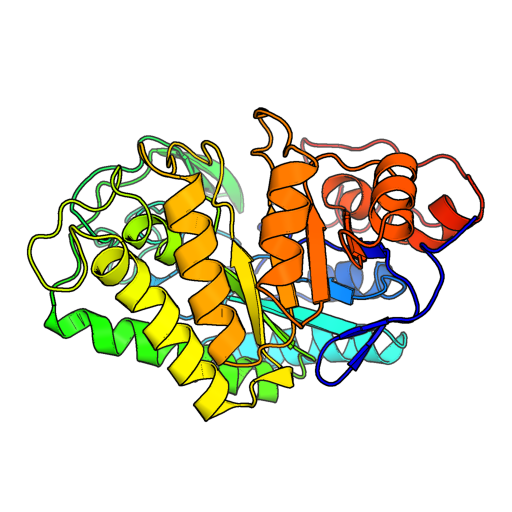995 1.00 9.37 252 ASP A CA 1
ATOM 3736 C C . ASP A 1 252 ? 4.672 10.475 35.085 1.00 8.77 252 ASP A C 1
ATOM 3737 O O . ASP A 1 252 ? 4.514 9.269 34.806 1.00 9.16 252 ASP A O 1
ATOM 3746 N N . ALA A 1 253 ? 5.840 10.962 35.458 1.00 8.69 253 ALA A N 1
ATOM 3747 C CA . ALA A 1 253 ? 7.040 10.114 35.622 1.00 8.59 253 ALA A CA 1
ATOM 3748 C C . ALA A 1 253 ? 6.824 9.081 36.717 1.00 8.82 253 ALA A C 1
ATOM 3749 O O . ALA A 1 253 ? 7.171 7.908 36.608 1.00 8.94 253 ALA A O 1
ATOM 3756 N N . LEU A 1 254 ? 6.265 9.553 37.866 1.00 9.35 254 LEU A N 1
ATOM 3757 C CA . LEU A 1 254 ? 6.064 8.666 39.005 1.00 9.55 254 LEU A CA 1
ATOM 3758 C C . LEU A 1 254 ? 5.025 7.586 38.709 1.00 9.26 254 LEU A C 1
ATOM 3759 O O . LEU A 1 254 ? 5.190 6.456 39.147 1.00 10.24 254 LEU A O 1
ATOM 3775 N N . TYR A 1 255 ? 4.005 7.952 37.918 1.00 9.58 255 TYR A N 1
ATOM 3776 C CA . TYR A 1 255 ? 3.039 6.946 37.451 1.00 9.60 255 TYR A CA 1
ATOM 3777 C C . TYR A 1 255 ? 3.734 5.830 36.678 1.00 8.91 255 TYR A C 1
ATOM 3778 O O . TYR A 1 255 ? 3.556 4.623 36.883 1.00 9.63 255 TYR A O 1
ATOM 3795 N N . LEU A 1 256 ? 4.555 6.243 35.666 1.00 8.80 256 LEU A N 1
ATOM 3796 C CA . LEU A 1 256 ? 5.237 5.271 34.812 1.00 8.52 256 LEU A CA 1
ATOM 3797 C C . LEU A 1 256 ? 6.147 4.378 35.643 1.00 8.03 256 LEU A C 1
ATOM 3798 O O . LEU A 1 256 ? 6.192 3.176 35.458 1.00 8.44 256 LEU A O 1
ATOM 3814 N N . ILE A 1 257 ? 6.918 4.987 36.565 1.00 8.17 257 ILE A N 1
ATOM 3815 C CA . ILE A 1 257 ? 7.856 4.218 37.364 1.00 8.47 257 ILE A CA 1
ATOM 3816 C C . ILE A 1 257 ? 7.135 3.207 38.263 1.00 8.57 257 ILE A C 1
ATOM 3817 O O . ILE A 1 257 ? 7.574 2.044 38.391 1.00 9.21 257 ILE A O 1
ATOM 3833 N N . GLU A 1 258 ? 6.009 3.634 38.881 1.00 8.96 258 GLU A N 1
ATOM 3834 C CA . GLU A 1 258 ? 5.214 2.677 39.666 1.00 9.31 258 GLU A CA 1
ATOM 3835 C C . GLU A 1 258 ? 4.741 1.539 38.814 1.00 8.89 258 GLU A C 1
ATOM 3836 O O . GLU A 1 258 ? 4.708 0.338 39.240 1.00 10.10 258 GLU A O 1
ATOM 3857 N N . GLU A 1 259 ? 4.294 1.819 37.566 1.00 8.96 259 GLU A N 1
ATOM 3858 C CA . GLU A 1 259 ? 3.844 0.732 36.681 1.00 8.77 259 GLU A CA 1
ATOM 3859 C C . GLU A 1 259 ? 4.982 -0.214 36.311 1.00 8.99 259 GLU A C 1
ATOM 3860 O O . GLU A 1 259 ? 4.839 -1.457 36.286 1.00 9.56 259 GLU A O 1
ATOM 3872 N N . LEU A 1 260 ? 6.167 0.357 36.006 1.00 8.74 260 LEU A N 1
ATOM 3873 C CA . LEU A 1 260 ? 7.325 -0.494 35.658 1.00 8.51 260 LEU A CA 1
ATOM 3874 C C . LEU A 1 260 ? 7.703 -1.403 36.851 1.00 8.56 260 LEU A C 1
ATOM 3875 O O . LEU A 1 260 ? 8.048 -2.566 36.651 1.00 9.78 260 LEU A O 1
ATOM 3891 N N . ALA A 1 261 ? 7.613 -0.856 38.054 1.00 9.60 261 ALA A N 1
ATOM 3892 C CA . ALA A 1 261 ? 7.982 -1.605 39.257 1.00 10.36 261 ALA A CA 1
ATOM 3893 C C . ALA A 1 261 ? 7.134 -2.860 39.414 1.00 10.36 261 ALA A C 1
ATOM 3894 O O . ALA A 1 261 ? 7.596 -3.913 39.896 1.00 12.19 261 ALA A O 1
ATOM 3901 N N . LYS A 1 262 ? 5.850 -2.812 39.008 1.00 10.30 262 LYS A N 1
ATOM 3902 C CA . LYS A 1 262 ? 4.959 -3.949 39.124 1.00 11.02 262 LYS A CA 1
ATOM 3903 C C . LYS A 1 262 ? 5.458 -5.131 38.336 1.00 11.40 262 LYS A C 1
ATOM 3904 O O . LYS A 1 262 ? 5.112 -6.273 38.670 1.00 14.13 262 LYS A O 1
ATOM 3920 N N . ARG A 1 263 ? 6.229 -4.890 37.260 1.00 9.95 263 ARG A N 1
ATOM 3921 C CA . ARG A 1 263 ? 6.754 -5.970 36.421 1.00 9.85 263 ARG A CA 1
ATOM 3922 C C . ARG A 1 263 ? 8.030 -6.548 36.959 1.00 10.05 263 ARG A C 1
ATOM 3923 O O . ARG A 1 263 ? 8.473 -7.613 36.450 1.00 11.48 263 ARG A O 1
ATOM 3940 N N . GLY A 1 264 ? 8.695 -5.994 37.968 1.00 10.19 264 GLY A N 1
ATOM 3941 C CA . GLY A 1 264 ? 9.854 -6.607 38.586 1.00 10.81 264 GLY A CA 1
ATOM 3942 C C . GLY A 1 264 ? 11.040 -6.687 37.637 1.00 9.66 264 GLY A C 1
ATOM 3943 O O . GLY A 1 264 ? 11.841 -7.632 37.689 1.00 11.09 264 GLY A O 1
ATOM 3947 N N . ILE A 1 265 ? 11.203 -5.630 36.791 1.00 8.78 265 ILE A N 1
ATOM 3948 C CA . ILE A 1 265 ? 12.281 -5.619 35.809 1.00 8.59 265 ILE A CA 1
ATOM 3949 C C . ILE A 1 265 ? 13.625 -5.329 36.490 1.00 8.00 265 ILE A C 1
ATOM 3950 O O . ILE A 1 265 ? 13.743 -4.871 37.632 1.00 10.00 265 ILE A O 1
ATOM 3966 N N . ALA A 1 266 ? 14.708 -5.628 35.762 1.00 7.59 266 ALA A N 1
ATOM 3967 C CA . ALA A 1 266 ? 16.059 -5.567 36.317 1.00 8.24 266 ALA A CA 1
ATOM 3968 C C . ALA A 1 266 ? 16.518 -4.179 36.673 1.00 7.33 266 ALA A C 1
ATOM 3969 O O . ALA A 1 266 ? 17.185 -3.974 37.717 1.00 8.98 266 ALA A O 1
ATOM 3976 N N . TYR A 1 267 ? 16.262 -3.170 35.808 1.00 6.82 267 TYR A N 1
ATOM 3977 C CA . TYR A 1 267 ? 16.808 -1.835 36.070 1.00 6.50 267 TYR A CA 1
ATOM 3978 C C . TYR A 1 267 ? 15.982 -0.758 35.398 1.00 6.13 267 TYR A C 1
ATOM 3979 O O . TYR A 1 267 ? 15.306 -0.969 34.359 1.00 6.54 267 TYR A O 1
ATOM 4010 N N . LEU A 1 268 ? 16.159 0.434 35.966 1.00 6.45 268 LEU A N 1
ATOM 4011 C CA . LEU A 1 268 ? 15.613 1.718 35.497 1.00 6.03 268 LEU A CA 1
ATOM 4012 C C . LEU A 1 268 ? 16.791 2.623 35.244 1.00 5.97 268 LEU A C 1
ATOM 4013 O O . LEU A 1 268 ? 17.564 2.934 36.184 1.00 7.56 268 LEU A O 1
ATOM 4029 N N . HIS A 1 269 ? 16.987 3.061 33.990 1.00 5.85 269 HIS A N 1
ATOM 4030 C CA . HIS A 1 269 ? 18.121 3.909 33.597 1.00 5.93 269 HIS A CA 1
ATOM 4031 C C . HIS A 1 269 ? 17.530 5.289 33.274 1.00 5.94 269 HIS A C 1
ATOM 4032 O O . HIS A 1 269 ? 16.753 5.452 32.338 1.00 6.77 269 HIS A O 1
ATOM 4042 N N . MET A 1 270 ? 17.884 6.283 34.122 1.00 6.73 270 MET A N 1
ATOM 4043 C CA . MET A 1 270 ? 17.363 7.643 33.944 1.00 7.01 270 MET A CA 1
ATOM 4044 C C . MET A 1 270 ? 18.387 8.527 33.269 1.00 6.95 270 MET A C 1
ATOM 4045 O O . MET A 1 270 ? 19.471 8.800 33.826 1.00 8.03 270 MET A O 1
ATOM 4059 N N . SER A 1 271 ? 18.034 8.986 32.065 1.00 7.01 271 SER A N 1
ATOM 4060 C CA . SER A 1 271 ? 18.814 10.020 31.361 1.00 7.14 271 SER A CA 1
ATOM 4061 C C . SER A 1 271 ? 18.308 11.354 31.842 1.00 6.99 271 SER A C 1
ATOM 4062 O O . SER A 1 271 ? 17.156 11.743 31.575 1.00 7.79 271 SER A O 1
ATOM 4069 N N . GLU A 1 272 ? 19.119 12.046 32.624 1.00 7.66 272 GLU A N 1
ATOM 4070 C CA . GLU A 1 272 ? 18.650 13.183 33.427 1.00 8.87 272 GLU A CA 1
ATOM 4071 C C . GLU A 1 272 ? 18.573 14.473 32.640 1.00 11.06 272 GLU A C 1
ATOM 4072 O O . GLU A 1 272 ? 17.744 15.357 32.981 1.00 14.33 272 GLU A O 1
ATOM 4084 N N . THR A 1 273 ? 19.430 14.617 31.629 1.00 13.31 273 THR A N 1
ATOM 4085 C CA . THR A 1 273 ? 19.543 15.835 30.811 1.00 15.55 273 THR A CA 1
ATOM 4086 C C . THR A 1 273 ? 19.924 15.516 29.381 1.00 14.67 273 THR A C 1
ATOM 4087 O O . THR A 1 273 ? 20.666 14.577 29.128 1.00 17.81 273 THR A O 1
ATOM 4097 N N . ASP A 1 274 ? 19.448 16.337 28.459 1.00 14.98 274 ASP A N 1
ATOM 4098 C CA . ASP A 1 274 ? 19.900 16.352 27.107 1.00 14.97 274 ASP A CA 1
ATOM 4099 C C . ASP A 1 274 ? 21.341 16.856 27.067 1.00 11.15 274 ASP A C 1
ATOM 4100 O O . ASP A 1 274 ? 21.863 17.485 27.998 1.00 11.65 274 ASP A O 1
ATOM 4109 N N . LEU A 1 275 ? 22.054 16.620 25.947 1.00 12.02 275 LEU A N 1
ATOM 4110 C CA . LEU A 1 275 ? 23.403 17.130 25.841 1.00 11.75 275 LEU A CA 1
ATOM 4111 C C . LEU A 1 275 ? 23.438 18.673 25.977 1.00 10.59 275 LEU A C 1
ATOM 4112 O O . LEU A 1 275 ? 24.448 19.243 26.395 1.00 11.80 275 LEU A O 1
ATOM 4128 N N . ALA A 1 276 ? 22.399 19.379 25.595 1.00 10.42 276 ALA A N 1
ATOM 4129 C CA . ALA A 1 276 ? 22.327 20.831 25.688 1.00 11.19 276 ALA A CA 1
ATOM 4130 C C . ALA A 1 276 ? 21.982 21.339 27.092 1.00 11.68 276 ALA A C 1
ATOM 4131 O O . ALA A 1 276 ? 21.993 22.553 27.293 1.00 13.54 276 ALA A O 1
ATOM 4138 N N . GLY A 1 277 ? 21.742 20.434 28.047 1.00 12.75 277 GLY A N 1
ATOM 4139 C CA . GLY A 1 277 ? 21.512 20.826 29.429 1.00 14.48 277 GLY A CA 1
ATOM 4140 C C . GLY A 1 277 ? 20.040 20.758 29.788 1.00 12.53 277 GLY A C 1
ATOM 4141 O O . GLY A 1 277 ? 19.117 20.551 29.016 1.00 18.79 277 GLY A O 1
ATOM 4145 N N . GLY A 1 278 ? 19.783 20.905 31.081 1.00 14.63 278 GLY A N 1
ATOM 4146 C CA . GLY A 1 278 ? 18.446 20.867 31.654 1.00 16.49 278 GLY A CA 1
ATOM 4147 C C . GLY A 1 278 ? 18.541 21.112 33.156 1.00 15.70 278 GLY A C 1
ATOM 4148 O O . GLY A 1 278 ? 19.671 21.109 33.699 1.00 17.88 278 GLY A O 1
ATOM 4152 N N . LYS A 1 279 ? 17.468 21.294 33.876 1.00 17.25 279 LYS A N 1
ATOM 4153 C CA . LYS A 1 279 ? 17.445 21.517 35.320 1.00 17.78 279 LYS A CA 1
ATOM 4154 C C . LYS A 1 279 ? 17.843 20.250 36.047 1.00 16.34 279 LYS A C 1
ATOM 4155 O O . LYS A 1 279 ? 17.400 19.193 35.659 1.00 20.15 279 LYS A O 1
ATOM 4171 N N . PRO A 1 280 ? 18.625 20.365 37.118 1.00 18.10 280 PRO A N 1
ATOM 4172 C CA . PRO A 1 280 ? 19.014 19.159 37.871 1.00 17.54 280 PRO A CA 1
ATOM 4173 C C . PRO A 1 280 ? 17.853 18.567 38.629 1.00 16.76 280 PRO A C 1
ATOM 4174 O O . PRO A 1 280 ? 16.890 19.243 39.052 1.00 20.58 280 PRO A O 1
ATOM 4185 N N . TYR A 1 281 ? 17.912 17.220 38.797 1.00 15.15 281 TYR A N 1
ATOM 4186 C CA . TYR A 1 281 ? 16.963 16.537 39.651 1.00 14.70 281 TYR A CA 1
ATOM 4187 C C . TYR A 1 281 ? 17.105 16.999 41.103 1.00 16.22 281 TYR A C 1
ATOM 4188 O O . TYR A 1 281 ? 18.196 17.077 41.614 1.00 17.74 281 TYR A O 1
ATOM 4205 N N . SER A 1 282 ? 15.959 17.285 41.739 1.00 16.87 282 SER A N 1
ATOM 4206 C CA . SER A 1 282 ? 16.062 17.512 43.194 1.00 17.72 282 SER A CA 1
ATOM 4207 C C . SER A 1 282 ? 16.286 16.203 43.962 1.00 16.29 282 SER A C 1
ATOM 4208 O O . SER A 1 282 ? 15.865 15.131 43.523 1.00 14.89 282 SER A O 1
ATOM 4215 N N . GLU A 1 283 ? 16.889 16.302 45.166 1.00 17.98 283 GLU A N 1
ATOM 4216 C CA . GLU A 1 283 ? 16.977 15.124 46.029 1.00 17.82 283 GLU A CA 1
ATOM 4217 C C . GLU A 1 283 ? 15.606 14.625 46.380 1.00 15.77 283 GLU A C 1
ATOM 4218 O O . GLU A 1 283 ? 15.420 13.402 46.453 1.00 16.43 283 GLU A O 1
ATOM 4230 N N . ALA A 1 284 ? 14.607 15.463 46.625 1.00 16.69 284 ALA A N 1
ATOM 4231 C CA . ALA A 1 284 ? 13.245 14.993 46.910 1.00 14.62 284 ALA A CA 1
ATOM 4232 C C . ALA A 1 284 ? 12.656 14.148 45.783 1.00 13.94 284 ALA A C 1
ATOM 4233 O O . ALA A 1 284 ? 12.059 13.099 46.013 1.00 13.44 284 ALA A O 1
ATOM 4240 N N . PHE A 1 285 ? 12.907 14.598 44.515 1.00 13.13 285 PHE A N 1
ATOM 4241 C CA . PHE A 1 285 ? 12.421 13.752 43.423 1.00 12.32 285 PHE A CA 1
ATOM 4242 C C . PHE A 1 285 ? 13.168 12.443 43.312 1.00 11.37 285 PHE A C 1
ATOM 4243 O O . PHE A 1 285 ? 12.567 11.371 43.097 1.00 11.15 285 PHE A O 1
ATOM 4260 N N . ARG A 1 286 ? 14.494 12.465 43.527 1.00 12.32 286 ARG A N 1
ATOM 4261 C CA . ARG A 1 286 ? 15.244 11.200 43.577 1.00 12.07 286 ARG A CA 1
ATOM 4262 C C . ARG A 1 286 ? 14.710 10.256 44.627 1.00 12.00 286 ARG A C 1
ATOM 4263 O O . ARG A 1 286 ? 14.641 9.028 44.386 1.00 12.00 286 ARG A O 1
ATOM 4280 N N . GLN A 1 287 ? 14.327 10.752 45.805 1.00 12.37 287 GLN A N 1
ATOM 4281 C CA . GLN A 1 287 ? 13.763 9.939 46.843 1.00 12.47 287 GLN A CA 1
ATOM 4282 C C . GLN A 1 287 ? 12.407 9.318 46.427 1.00 11.83 287 GLN A C 1
ATOM 4283 O O . GLN A 1 287 ? 12.118 8.148 46.712 1.00 12.41 287 GLN A O 1
ATOM 4297 N N . LYS A 1 288 ? 11.607 10.136 45.743 1.00 11.67 288 LYS A N 1
ATOM 4298 C CA . LYS A 1 288 ? 10.299 9.616 45.281 1.00 11.37 288 LYS A CA 1
ATOM 4299 C C . LYS A 1 288 ? 10.478 8.501 44.251 1.00 10.36 288 LYS A C 1
ATOM 4300 O O . LYS A 1 288 ? 9.669 7.555 44.209 1.00 11.46 288 LYS A O 1
ATOM 4316 N N . VAL A 1 289 ? 11.499 8.621 43.364 1.00 10.18 289 VAL A N 1
ATOM 4317 C CA . VAL A 1 289 ? 11.790 7.570 42.387 1.00 9.89 289 VAL A CA 1
ATOM 4318 C C . VAL A 1 289 ? 12.236 6.323 43.135 1.00 10.18 289 VAL A C 1
ATOM 4319 O O . VAL A 1 289 ? 11.778 5.179 42.881 1.00 10.44 289 VAL A O 1
ATOM 4332 N N . ARG A 1 290 ? 13.180 6.498 44.088 1.00 10.29 290 ARG A N 1
ATOM 4333 C CA . ARG A 1 290 ? 13.788 5.411 44.760 1.00 11.42 290 ARG A CA 1
ATOM 4334 C C . ARG A 1 290 ? 12.813 4.551 45.551 1.00 10.91 290 ARG A C 1
ATOM 4335 O O . ARG A 1 290 ? 12.907 3.346 45.607 1.00 13.69 290 ARG A O 1
ATOM 4352 N N . GLU A 1 291 ? 11.773 5.212 46.160 1.00 11.18 291 GLU A N 1
ATOM 4353 C CA . GLU A 1 291 ? 10.776 4.473 46.911 1.00 12.85 291 GLU A CA 1
ATOM 4354 C C . GLU A 1 291 ? 9.734 3.735 46.044 1.00 11.58 291 GLU A C 1
ATOM 4355 O O . GLU A 1 291 ? 9.006 2.878 46.518 1.00 13.71 291 GLU A O 1
ATOM 4367 N N . ARG A 1 292 ? 9.713 4.056 44.730 1.00 10.33 292 ARG A N 1
ATOM 4368 C CA . ARG A 1 292 ? 8.768 3.423 43.815 1.00 9.91 292 ARG A CA 1
ATOM 4369 C C . ARG A 1 292 ? 9.347 2.336 42.965 1.00 10.73 292 ARG A C 1
ATOM 4370 O O . ARG A 1 292 ? 8.610 1.589 42.344 1.00 15.96 292 ARG A O 1
ATOM 4387 N N . PHE A 1 293 ? 10.648 2.160 42.888 1.00 12.07 293 PHE A N 1
ATOM 4388 C CA . PHE A 1 293 ? 11.296 1.190 42.020 1.00 11.33 293 PHE A CA 1
ATOM 4389 C C . PHE A 1 293 ? 12.211 0.343 42.831 1.00 11.98 293 PHE A C 1
ATOM 4390 O O . PHE A 1 293 ? 13.023 0.974 43.548 1.00 15.71 293 PHE A O 1
ATOM 4407 N N . HIS A 1 294 ? 12.126 -1.007 42.684 1.00 12.51 294 HIS A N 1
ATOM 4408 C CA . HIS A 1 294 ? 12.854 -1.919 43.618 1.00 17.49 294 HIS A CA 1
ATOM 4409 C C . HIS A 1 294 ? 13.981 -2.709 42.937 1.00 15.17 294 HIS A C 1
ATOM 4410 O O . HIS A 1 294 ? 14.555 -3.681 43.512 1.00 16.10 294 HIS A O 1
ATOM 4420 N N . GLY A 1 295 ? 14.295 -2.330 41.733 1.00 11.58 295 GLY A N 1
ATOM 4421 C CA . GLY A 1 295 ? 15.482 -2.824 41.098 1.00 11.77 295 GLY A CA 1
ATOM 4422 C C . GLY A 1 295 ? 16.613 -1.812 41.084 1.00 9.66 295 GLY A C 1
ATOM 4423 O O . GLY A 1 295 ? 16.615 -0.815 41.842 1.00 10.50 295 GLY A O 1
ATOM 4427 N N . VAL A 1 296 ? 17.587 -2.030 40.269 1.00 9.10 296 VAL A N 1
ATOM 4428 C CA . VAL A 1 296 ? 18.728 -1.134 40.135 1.00 7.42 296 VAL A CA 1
ATOM 4429 C C . VAL A 1 296 ? 18.315 0.161 39.461 1.00 6.99 296 VAL A C 1
ATOM 4430 O O . VAL A 1 296 ? 17.603 0.128 38.445 1.00 7.80 296 VAL A O 1
ATOM 4443 N N . ILE A 1 297 ? 18.829 1.280 39.970 1.00 6.86 297 ILE A N 1
ATOM 4444 C CA . ILE A 1 297 ? 18.655 2.595 39.330 1.00 6.78 297 ILE A CA 1
ATOM 4445 C C . ILE A 1 297 ? 20.039 3.065 38.840 1.00 6.70 297 ILE A C 1
ATOM 4446 O O . ILE A 1 297 ? 21.010 3.148 39.618 1.00 7.43 297 ILE A O 1
ATOM 4462 N N . ILE A 1 298 ? 20.083 3.378 37.532 1.00 6.66 298 ILE A N 1
ATOM 4463 C CA . ILE A 1 298 ? 21.296 3.905 36.875 1.00 6.70 298 ILE A CA 1
ATOM 4464 C C . ILE A 1 298 ? 21.061 5.370 36.577 1.00 6.74 298 ILE A C 1
ATOM 4465 O O . ILE A 1 298 ? 20.049 5.716 35.905 1.00 8.62 298 ILE A O 1
ATOM 4481 N N . GLY A 1 299 ? 21.946 6.252 37.011 1.00 7.45 299 GLY A N 1
ATOM 4482 C CA . GLY A 1 299 ? 21.900 7.672 36.638 1.00 8.29 299 GLY A CA 1
ATOM 4483 C C . GLY A 1 299 ? 22.853 7.978 35.500 1.00 7.12 299 GLY A C 1
ATOM 4484 O O . GLY A 1 299 ? 23.913 7.378 35.384 1.00 8.08 299 GLY A O 1
ATOM 4488 N N . ALA A 1 300 ? 22.485 8.947 34.652 1.00 7.72 300 ALA A N 1
ATOM 4489 C CA . ALA A 1 300 ? 23.299 9.358 33.564 1.00 7.15 300 ALA A CA 1
ATOM 4490 C C . ALA A 1 300 ? 23.061 10.831 33.220 1.00 7.00 300 ALA A C 1
ATOM 4491 O O . ALA A 1 300 ? 21.933 11.329 33.388 1.00 8.49 300 ALA A O 1
ATOM 4498 N N . GLY A 1 301 ? 24.067 11.460 32.645 1.00 7.86 301 GLY A N 1
ATOM 4499 C CA . GLY A 1 301 ? 23.976 12.780 32.073 1.00 8.96 301 GLY A CA 1
ATOM 4500 C C . GLY A 1 301 ? 24.984 13.730 32.728 1.00 9.30 301 GLY A C 1
ATOM 4501 O O . GLY A 1 301 ? 24.731 14.277 33.807 1.00 11.94 301 GLY A O 1
ATOM 4505 N N . ALA A 1 302 ? 26.173 13.881 32.114 1.00 9.43 302 ALA A N 1
ATOM 4506 C CA . ALA A 1 302 ? 27.203 14.775 32.584 1.00 10.14 302 ALA A CA 1
ATOM 4507 C C . ALA A 1 302 ? 27.656 14.451 33.971 1.00 11.14 302 ALA A C 1
ATOM 4508 O O . ALA A 1 302 ? 28.129 15.326 34.715 1.00 15.06 302 ALA A O 1
ATOM 4515 N N . TYR A 1 303 ? 27.611 13.205 34.378 1.00 10.43 303 TYR A N 1
ATOM 4516 C CA . TYR A 1 303 ? 28.109 12.863 35.689 1.00 10.38 303 TYR A CA 1
ATOM 4517 C C . TYR A 1 303 ? 29.630 12.978 35.788 1.00 12.20 303 TYR A C 1
ATOM 4518 O O . TYR A 1 303 ? 30.369 12.645 34.863 1.00 13.81 303 TYR A O 1
ATOM 4535 N N . THR A 1 304 ? 30.074 13.345 36.964 1.00 16.10 304 THR A N 1
ATOM 4536 C CA . THR A 1 304 ? 31.449 13.134 37.388 1.00 16.93 304 THR A CA 1
ATOM 4537 C C . THR A 1 304 ? 31.530 11.962 38.358 1.00 15.81 304 THR A C 1
ATOM 4538 O O . THR A 1 304 ? 30.522 11.539 38.952 1.00 14.75 304 THR A O 1
ATOM 4548 N N . ALA A 1 305 ? 32.739 11.381 38.569 1.00 16.85 305 ALA A N 1
ATOM 4549 C CA . ALA A 1 305 ? 32.901 10.352 39.572 1.00 16.44 305 ALA A CA 1
ATOM 4550 C C . ALA A 1 305 ? 32.474 10.872 40.940 1.00 14.30 305 ALA A C 1
ATOM 4551 O O . ALA A 1 305 ? 31.868 10.110 41.708 1.00 14.82 305 ALA A O 1
ATOM 4558 N N . GLU A 1 306 ? 32.756 12.111 41.282 1.00 14.11 306 GLU A N 1
ATOM 4559 C CA . GLU A 1 306 ? 32.366 12.699 42.556 1.00 14.51 306 GLU A CA 1
ATOM 4560 C C . GLU A 1 306 ? 30.862 12.741 42.737 1.00 13.11 306 GLU A C 1
ATOM 4561 O O . GLU A 1 306 ? 30.322 12.425 43.816 1.00 13.94 306 GLU A O 1
ATOM 4573 N N . LYS A 1 307 ? 30.119 13.148 41.709 1.00 12.37 307 LYS A N 1
ATOM 4574 C CA . LYS A 1 307 ? 28.657 13.139 41.811 1.00 12.28 307 LYS A CA 1
ATOM 4575 C C . LYS A 1 307 ? 28.081 11.743 41.982 1.00 11.12 307 LYS A C 1
ATOM 4576 O O . LYS A 1 307 ? 27.174 11.479 42.750 1.00 11.89 307 LYS A O 1
ATOM 4592 N N . ALA A 1 308 ? 28.642 10.804 41.204 1.00 11.43 308 ALA A N 1
ATOM 4593 C CA . ALA A 1 308 ? 28.255 9.414 41.319 1.00 11.27 308 ALA A CA 1
ATOM 4594 C C . ALA A 1 308 ? 28.462 8.892 42.731 1.00 11.26 308 ALA A C 1
ATOM 4595 O O . ALA A 1 308 ? 27.593 8.266 43.331 1.00 12.47 308 ALA A O 1
ATOM 4602 N N . GLU A 1 309 ? 29.652 9.138 43.306 1.00 13.16 309 GLU A N 1
ATOM 4603 C CA . GLU A 1 309 ? 29.933 8.705 44.697 1.00 13.82 309 GLU A CA 1
ATOM 4604 C C . GLU A 1 309 ? 28.955 9.343 45.674 1.00 12.96 309 GLU A C 1
ATOM 4605 O O . GLU A 1 309 ? 28.498 8.608 46.594 1.00 15.60 309 GLU A O 1
ATOM 4617 N N . ASP A 1 310 ? 28.657 10.623 45.492 1.00 13.80 310 ASP A N 1
ATOM 4618 C CA . ASP A 1 310 ? 27.729 11.315 46.395 1.00 13.92 310 ASP A CA 1
ATOM 4619 C C . ASP A 1 310 ? 26.357 10.626 46.385 1.00 13.14 310 ASP A C 1
ATOM 4620 O O . ASP A 1 310 ? 25.782 10.299 47.439 1.00 13.89 310 ASP A O 1
ATOM 4629 N N . LEU A 1 311 ? 25.810 10.410 45.183 1.00 11.15 311 LEU A N 1
ATOM 4630 C CA . LEU A 1 311 ? 24.454 9.894 45.093 1.00 10.75 311 LEU A CA 1
ATOM 4631 C C . LEU A 1 311 ? 24.371 8.381 45.440 1.00 10.38 311 LEU A C 1
ATOM 4632 O O . LEU A 1 311 ? 23.361 7.925 46.005 1.00 12.07 311 LEU A O 1
ATOM 4648 N N . ILE A 1 312 ? 25.410 7.617 45.083 1.00 10.49 312 ILE A N 1
ATOM 4649 C CA . ILE A 1 312 ? 25.454 6.215 45.486 1.00 10.85 312 ILE A CA 1
ATOM 4650 C C . ILE A 1 312 ? 25.545 6.126 47.016 1.0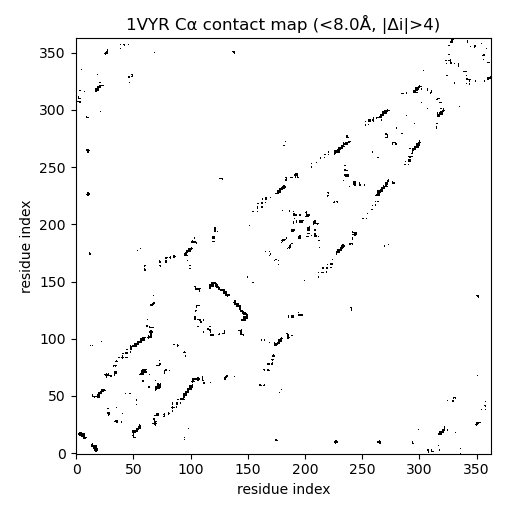0 13.07 312 ILE A C 1
ATOM 4651 O O . ILE A 1 312 ? 24.855 5.310 47.669 1.00 14.83 312 ILE A O 1
ATOM 4667 N N . GLY A 1 313 ? 26.372 6.976 47.649 1.00 14.39 313 GLY A N 1
ATOM 4668 C CA . GLY A 1 313 ? 26.544 6.990 49.105 1.00 16.11 313 GLY A CA 1
ATOM 4669 C C . GLY A 1 313 ? 25.273 7.414 49.834 1.00 16.15 313 GLY A C 1
ATOM 4670 O O . GLY A 1 313 ? 24.991 6.994 50.975 1.00 21.12 313 GLY A O 1
ATOM 4674 N N . LYS A 1 314 ? 24.475 8.266 49.213 1.00 15.58 314 LYS A N 1
ATOM 4675 C CA . LYS A 1 314 ? 23.189 8.691 49.767 1.00 16.30 314 LYS A CA 1
ATOM 4676 C C . LYS A 1 314 ? 22.117 7.661 49.574 1.00 15.91 314 LYS A C 1
ATOM 4677 O O . LYS A 1 314 ? 20.977 7.833 50.043 1.00 19.22 314 LYS A O 1
ATOM 4693 N N . GLY A 1 315 ? 22.371 6.591 48.840 1.00 14.40 315 GLY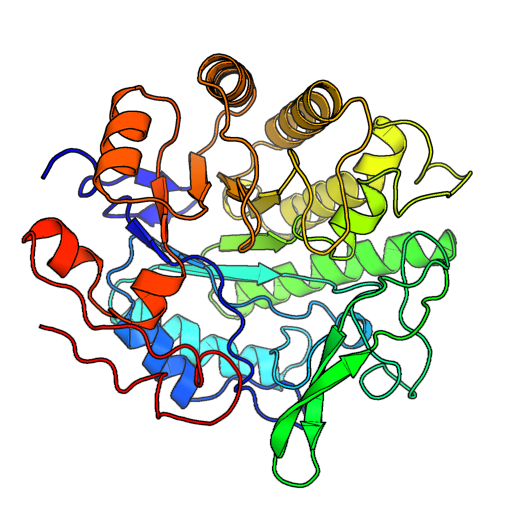 A N 1
ATOM 4694 C CA . GLY A 1 315 ? 21.439 5.516 48.612 1.00 14.37 315 GLY A CA 1
ATOM 4695 C C . GLY A 1 315 ? 20.375 5.837 47.576 1.00 12.44 315 GLY A C 1
ATOM 4696 O O . GLY A 1 315 ? 19.319 5.194 47.563 1.00 15.69 315 GLY A O 1
ATOM 4700 N N . LEU A 1 316 ? 20.612 6.815 46.704 1.00 11.77 316 LEU A N 1
ATOM 4701 C CA . LEU A 1 316 ? 19.595 7.278 45.765 1.00 11.73 316 LEU A CA 1
ATOM 4702 C C . LEU A 1 316 ? 19.676 6.605 44.409 1.00 10.85 316 LEU A C 1
ATOM 4703 O O . LEU A 1 316 ? 18.651 6.474 43.730 1.00 12.98 316 LEU A O 1
ATOM 4719 N N . ILE A 1 317 ? 20.878 6.245 43.981 1.00 9.36 317 ILE A N 1
ATOM 4720 C CA . ILE A 1 317 ? 21.129 5.479 42.746 1.00 9.05 317 ILE A CA 1
ATOM 4721 C C . ILE A 1 317 ? 22.098 4.348 43.087 1.00 8.14 317 ILE A C 1
ATOM 4722 O O . ILE A 1 317 ? 22.763 4.377 44.144 1.00 9.27 317 ILE A O 1
ATOM 4738 N N . ASP A 1 318 ? 22.191 3.363 42.204 1.00 7.74 318 ASP A N 1
ATOM 4739 C CA . ASP A 1 318 ? 23.091 2.226 42.382 1.00 8.07 318 ASP A CA 1
ATOM 4740 C C . ASP A 1 318 ? 24.337 2.268 41.487 1.00 7.80 318 ASP A C 1
ATOM 4741 O O . ASP A 1 318 ? 25.365 1.672 41.837 1.00 8.95 318 ASP A O 1
ATOM 4750 N N . ALA A 1 319 ? 24.216 2.876 40.313 1.00 7.68 319 ALA A N 1
ATOM 4751 C CA . ALA A 1 319 ? 25.305 2.877 39.318 1.00 7.26 319 ALA A CA 1
ATOM 4752 C C . ALA A 1 319 ? 25.170 4.126 38.470 1.00 6.81 319 ALA A C 1
ATOM 4753 O O . ALA A 1 319 ? 24.113 4.785 38.453 1.00 7.44 319 ALA A O 1
ATOM 4760 N N . VAL A 1 320 ? 26.261 4.428 37.750 1.00 7.27 320 VAL A N 1
ATOM 4761 C CA . VAL A 1 320 ? 26.311 5.572 36.837 1.00 7.25 320 VAL A CA 1
ATOM 4762 C C . VAL A 1 320 ? 26.740 5.087 35.468 1.00 6.51 320 VAL A C 1
ATOM 4763 O O . VAL A 1 320 ? 27.667 4.282 35.352 1.00 7.79 320 VAL A O 1
ATOM 4786 N N . ALA A 1 321 ? 26.069 5.598 34.426 1.00 6.51 321 ALA A N 1
ATOM 4787 C CA . ALA A 1 321 ? 26.502 5.367 33.067 1.00 6.47 321 ALA A CA 1
ATOM 4788 C C . ALA A 1 321 ? 27.220 6.630 32.545 1.00 6.47 321 ALA A C 1
ATOM 4789 O O . ALA A 1 321 ? 26.663 7.733 32.611 1.00 8.33 321 ALA A O 1
ATOM 4796 N N . PHE A 1 322 ? 28.444 6.408 32.077 1.00 6.10 322 PHE A N 1
ATOM 4797 C CA . PHE A 1 322 ? 29.256 7.462 31.438 1.00 6.05 322 PHE A CA 1
ATOM 4798 C C . PHE A 1 322 ? 29.245 7.257 29.913 1.00 5.98 322 PHE A C 1
ATOM 4799 O O . PHE A 1 322 ? 29.470 6.104 29.448 1.00 5.87 322 PHE A O 1
ATOM 4816 N N . GLY A 1 323 ? 28.996 8.329 29.192 1.00 6.08 323 GLY A N 1
ATOM 4817 C CA . GLY A 1 323 ? 28.974 8.301 27.731 1.00 6.06 323 GLY A CA 1
ATOM 4818 C C . GLY A 1 323 ? 30.278 8.764 27.143 1.00 5.90 323 GLY A C 1
ATOM 4819 O O . GLY A 1 323 ? 31.159 7.951 26.756 1.00 6.12 323 GLY A O 1
ATOM 4823 N N . ARG A 1 324 ? 30.459 10.089 27.030 1.00 6.11 324 ARG A N 1
ATOM 4824 C CA . ARG A 1 324 ? 31.630 10.616 26.311 1.00 6.48 324 ARG A CA 1
ATOM 4825 C C . ARG A 1 324 ? 32.953 10.234 26.965 1.00 6.47 324 ARG A C 1
ATOM 4826 O O . ARG A 1 324 ? 33.936 10.025 26.254 1.00 7.03 324 ARG A O 1
ATOM 4843 N N . ASP A 1 325 ? 33.004 10.102 28.304 1.00 6.59 325 ASP A N 1
ATOM 4844 C CA . ASP A 1 325 ? 34.252 9.643 28.909 1.00 6.98 325 ASP A CA 1
ATOM 4845 C C . ASP A 1 325 ? 34.598 8.208 28.468 1.00 6.52 325 ASP A C 1
ATOM 4846 O O . ASP A 1 325 ? 35.782 7.840 28.387 1.00 7.71 325 ASP A O 1
ATOM 4855 N N . TYR A 1 326 ? 33.579 7.357 28.195 1.00 6.21 326 TYR A N 1
ATOM 4856 C CA . TYR A 1 326 ? 33.820 6.009 27.678 1.00 6.16 326 TYR A CA 1
ATOM 4857 C C . TYR A 1 326 ? 34.203 6.013 26.220 1.00 5.87 326 TYR A C 1
ATOM 4858 O O . TYR A 1 326 ? 34.994 5.128 25.795 1.00 6.76 326 TYR A O 1
ATOM 4875 N N . ILE A 1 327 ? 33.732 6.978 25.410 1.00 5.80 327 ILE A N 1
ATOM 4876 C CA . ILE A 1 327 ? 34.236 7.098 24.037 1.00 5.74 327 ILE A CA 1
ATOM 4877 C C . ILE A 1 327 ? 35.764 7.209 24.086 1.00 5.76 327 ILE A C 1
ATOM 4878 O O . ILE A 1 327 ? 36.490 6.537 23.335 1.00 6.09 327 ILE A O 1
ATOM 4894 N N . ALA A 1 328 ? 36.258 8.101 24.966 1.00 5.91 328 ALA A N 1
ATOM 4895 C CA . ALA A 1 328 ? 37.664 8.488 24.948 1.00 6.23 328 ALA A CA 1
ATOM 4896 C C . ALA A 1 328 ? 38.572 7.637 25.833 1.00 6.25 328 ALA A C 1
ATOM 4897 O O . ALA A 1 328 ? 39.791 7.772 25.740 1.00 6.86 328 ALA A O 1
ATOM 4904 N N . ASN A 1 329 ? 38.004 6.784 26.708 1.00 6.12 329 ASN A N 1
ATOM 4905 C CA . ASN A 1 329 ? 38.802 6.098 27.712 1.00 6.51 329 ASN A CA 1
ATOM 4906 C C . ASN A 1 329 ? 38.344 4.640 27.816 1.00 6.32 329 ASN A C 1
ATOM 4907 O O . ASN A 1 329 ? 37.399 4.323 28.572 1.00 7.06 329 ASN A O 1
ATOM 4916 N N . PRO A 1 330 ? 38.977 3.726 27.069 1.00 6.45 330 PRO A N 1
ATOM 4917 C CA . PRO A 1 330 ? 38.477 2.310 27.096 1.00 6.94 330 PRO A CA 1
ATOM 4918 C C . PRO A 1 330 ? 38.551 1.699 28.487 1.00 7.07 330 PRO A C 1
ATOM 4919 O O . PRO A 1 330 ? 37.674 0.907 28.885 1.00 7.70 330 PRO A O 1
ATOM 4930 N N . ASP A 1 331 ? 39.602 2.086 29.207 1.00 7.10 331 ASP A N 1
ATOM 4931 C CA . ASP A 1 331 ? 39.892 1.669 30.585 1.00 7.41 331 ASP A CA 1
ATOM 4932 C C . ASP A 1 331 ? 39.457 2.719 31.591 1.00 7.30 331 ASP A C 1
ATOM 4933 O O . ASP A 1 331 ? 40.143 2.985 32.587 1.00 8.31 331 ASP A O 1
ATOM 4942 N N . LEU A 1 332 ? 38.263 3.320 31.382 1.00 7.46 332 LEU A N 1
ATOM 4943 C CA . LEU A 1 332 ? 37.743 4.312 32.316 1.00 7.29 332 LEU A CA 1
ATOM 4944 C C . LEU A 1 332 ? 37.730 3.800 33.732 1.00 7.84 332 LEU A C 1
ATOM 4945 O O . LEU A 1 332 ? 38.041 4.557 34.682 1.00 8.84 332 LEU A O 1
ATOM 4961 N N . VAL A 1 333 ? 37.353 2.531 33.965 1.00 7.98 333 VAL A N 1
ATOM 4962 C CA . VAL A 1 333 ? 37.310 2.001 35.331 1.00 9.05 333 VAL A CA 1
ATOM 4963 C C . VAL A 1 333 ? 38.684 2.167 36.018 1.00 9.19 333 VAL A C 1
ATOM 4964 O O . VAL A 1 333 ? 38.793 2.704 37.128 1.00 10.82 333 VAL A O 1
ATOM 4977 N N . ALA A 1 334 ? 39.728 1.679 35.369 1.00 9.48 334 ALA A N 1
ATOM 4978 C CA . ALA A 1 334 ? 41.072 1.766 35.975 1.00 10.42 334 ALA A CA 1
ATOM 4979 C C . ALA A 1 334 ? 41.487 3.203 36.169 1.00 10.19 334 ALA A C 1
ATOM 4980 O O . ALA A 1 334 ? 42.123 3.528 37.189 1.00 11.98 334 ALA A O 1
ATOM 4987 N N . ARG A 1 335 ? 41.191 4.104 35.217 1.00 9.52 335 ARG A N 1
ATOM 4988 C CA . ARG A 1 335 ? 41.554 5.500 35.360 1.00 10.20 335 ARG A CA 1
ATOM 4989 C C . ARG A 1 335 ? 40.840 6.146 36.557 1.00 10.81 335 ARG A C 1
ATOM 4990 O O . ARG A 1 335 ? 41.474 6.872 37.355 1.00 12.88 335 ARG A O 1
ATOM 5007 N N . LEU A 1 336 ? 39.543 5.867 36.747 1.00 10.77 336 LEU A N 1
ATOM 5008 C CA . LEU A 1 336 ? 38.818 6.472 37.889 1.00 11.21 336 LEU A CA 1
ATOM 5009 C C . LEU A 1 336 ? 39.304 5.890 39.181 1.00 12.78 336 LEU A C 1
ATOM 5010 O O . LEU A 1 336 ? 39.395 6.589 40.199 1.00 15.91 336 LEU A O 1
ATOM 5026 N N . GLN A 1 337 ? 39.651 4.612 39.189 1.00 12.30 337 GLN A N 1
ATOM 5027 C CA . GLN A 1 337 ? 40.128 3.939 40.389 1.00 14.33 337 GLN A CA 1
ATOM 5028 C C . GLN A 1 337 ? 41.501 4.518 40.847 1.00 18.10 337 GLN A C 1
ATOM 5029 O O . GLN A 1 337 ? 41.681 4.716 42.079 1.00 21.61 337 GLN A O 1
ATOM 5043 N N . LYS A 1 338 ? 42.393 4.806 39.897 1.00 15.40 338 LYS A N 1
ATOM 5044 C CA . LYS A 1 338 ? 43.750 5.335 40.145 1.00 17.36 338 LYS A CA 1
ATOM 5045 C C . LYS A 1 338 ? 43.792 6.853 40.202 1.00 17.30 338 LYS A C 1
ATOM 5046 O O . LYS A 1 338 ? 44.847 7.430 40.520 1.00 19.94 338 LYS A O 1
ATOM 5062 N N . LYS A 1 339 ? 42.730 7.547 39.869 1.00 16.59 339 LYS A N 1
ATOM 5063 C CA . LYS A 1 339 ? 42.712 9.025 39.764 1.00 18.26 339 LYS A CA 1
ATOM 5064 C C . LYS A 1 339 ? 43.682 9.482 38.683 1.00 19.05 339 LYS A C 1
ATOM 5065 O O . LYS A 1 339 ? 44.332 10.536 38.861 1.00 22.57 339 LYS A O 1
ATOM 5091 N N . ALA A 1 340 ? 43.767 8.744 37.602 1.00 17.26 340 ALA A N 1
ATOM 5092 C CA . ALA A 1 340 ? 44.563 9.099 36.459 1.00 14.70 340 ALA A CA 1
ATOM 5093 C C . ALA A 1 340 ? 43.864 10.130 35.586 1.00 15.00 340 ALA A C 1
ATOM 5094 O O . ALA A 1 340 ? 42.636 10.153 35.532 1.00 20.29 340 ALA A O 1
ATOM 5101 N N . GLU A 1 341 ? 44.652 10.855 34.831 1.00 14.47 341 GLU A N 1
ATOM 5102 C CA . GLU A 1 341 ? 44.124 11.723 33.797 1.00 13.59 341 GLU A CA 1
ATOM 5103 C C . GLU A 1 341 ? 43.363 10.919 32.746 1.00 11.97 341 GLU A C 1
ATOM 5104 O O . GLU A 1 341 ? 43.705 9.771 32.489 1.00 19.26 341 GLU A O 1
ATOM 5116 N N . LEU A 1 342 ? 42.410 11.564 32.087 1.00 11.28 342 LEU A N 1
ATOM 5117 C CA . LEU A 1 342 ? 41.661 11.004 30.958 1.00 9.54 342 LEU A CA 1
ATOM 5118 C C . LEU A 1 342 ? 42.221 11.464 29.618 1.00 9.91 342 LEU A C 1
ATOM 5119 O O . LEU A 1 342 ? 42.774 12.583 29.527 1.00 11.91 342 LEU A O 1
ATOM 5135 N N . ASN A 1 343 ? 42.056 10.646 28.573 1.00 8.74 343 ASN A N 1
ATOM 5136 C CA . ASN A 1 343 ? 42.352 11.100 27.225 1.00 8.42 343 ASN A CA 1
ATOM 5137 C C . ASN A 1 343 ? 41.419 12.235 26.819 1.00 8.67 343 ASN A C 1
ATOM 5138 O O . ASN A 1 343 ? 40.222 12.174 27.189 1.00 9.23 343 ASN A O 1
ATOM 5147 N N . PRO A 1 344 ? 41.880 13.195 26.014 1.00 8.82 344 PRO A N 1
ATOM 5148 C CA . PRO A 1 344 ? 40.963 14.256 25.529 1.00 9.10 344 PRO A CA 1
ATOM 5149 C C . PRO A 1 344 ? 40.001 13.698 24.504 1.00 8.41 344 PRO A C 1
ATOM 5150 O O . PRO A 1 344 ? 40.345 12.846 23.675 1.00 10.15 344 PRO A O 1
ATOM 5161 N N . GLN A 1 345 ? 38.759 14.189 24.520 1.00 8.04 345 GLN A N 1
ATOM 5162 C CA . GLN A 1 345 ? 37.742 13.797 23.529 1.00 7.74 345 GLN A CA 1
ATOM 5163 C C . GLN A 1 345 ? 37.960 14.500 22.185 1.00 7.61 345 GLN A C 1
ATOM 5164 O O . GLN A 1 345 ? 38.362 15.674 22.126 1.00 8.63 345 GLN A O 1
ATOM 5178 N N . ARG A 1 346 ? 37.612 13.767 21.098 1.00 7.54 346 ARG A N 1
ATOM 5179 C CA . ARG A 1 346 ? 37.652 14.258 19.721 1.00 7.37 346 ARG A CA 1
ATOM 5180 C C . ARG A 1 346 ? 36.257 14.174 19.125 1.00 7.40 346 ARG A C 1
ATOM 5181 O O . ARG A 1 346 ? 35.919 13.202 18.400 1.00 7.35 346 ARG A O 1
ATOM 5198 N N . PRO A 1 347 ? 35.385 15.151 19.392 1.00 8.32 347 PRO A N 1
ATOM 5199 C CA . PRO A 1 347 ? 33.964 15.031 18.963 1.00 8.36 347 PRO A CA 1
ATOM 5200 C C . PRO A 1 347 ? 33.750 14.911 17.479 1.00 8.07 347 PRO A C 1
ATOM 5201 O O . PRO A 1 347 ? 32.687 14.385 17.076 1.00 8.36 347 PRO A O 1
ATOM 5212 N N . GLU A 1 348 ? 34.660 15.398 16.622 1.00 8.97 348 GLU A N 1
ATOM 5213 C CA . GLU A 1 348 ? 34.474 15.335 15.185 1.00 10.08 348 GLU A CA 1
ATOM 5214 C C . GLU A 1 348 ? 34.347 13.901 14.669 1.00 8.71 348 GLU A C 1
ATOM 5215 O O . GLU A 1 348 ? 33.797 13.703 13.587 1.00 12.06 348 GLU A O 1
ATOM 5236 N N . SER A 1 349 ? 34.862 12.915 15.438 1.00 7.73 349 SER A N 1
ATOM 5237 C CA . SER A 1 349 ? 34.793 11.531 15.064 1.00 7.51 349 SER A CA 1
ATOM 5238 C C . SER A 1 349 ? 33.832 10.708 15.937 1.00 6.81 349 SER A C 1
ATOM 5239 O O . SER A 1 349 ? 33.858 9.460 15.927 1.00 6.78 349 SER A O 1
ATOM 5246 N N . PHE A 1 350 ? 32.902 11.380 16.635 1.00 6.47 350 PHE A N 1
ATOM 5247 C CA . PHE A 1 350 ? 31.853 10.610 17.334 1.00 6.16 350 PHE A CA 1
ATOM 5248 C C . PHE A 1 350 ? 31.000 9.803 16.347 1.00 6.43 350 PHE A C 1
ATOM 5249 O O . PHE A 1 350 ? 30.676 8.623 16.618 1.00 6.67 350 PHE A O 1
ATOM 5266 N N . TYR A 1 351 ? 30.635 10.393 15.213 1.00 7.39 351 TYR A N 1
ATOM 5267 C CA . TYR A 1 351 ? 29.707 9.710 14.254 1.00 7.82 351 TYR A CA 1
ATOM 5268 C C . TYR A 1 351 ? 30.366 9.394 12.952 1.00 8.42 351 TYR A C 1
ATOM 5269 O O . TYR A 1 351 ? 30.947 10.284 12.284 1.00 11.73 351 TYR A O 1
ATOM 5286 N N . GLY A 1 352 ? 30.223 8.153 12.480 1.00 7.39 352 GLY A N 1
ATOM 5287 C CA . GLY A 1 352 ? 30.666 7.736 11.171 1.00 7.82 352 GLY A CA 1
ATOM 5288 C C . GLY A 1 352 ? 32.193 7.534 11.108 1.00 7.77 352 GLY A C 1
ATOM 5289 O O . GLY A 1 352 ? 32.902 7.612 12.101 1.00 9.39 352 GLY A O 1
ATOM 5293 N N . GLY A 1 353 ? 32.678 7.268 9.901 1.00 9.58 353 GLY A N 1
ATOM 5294 C CA . GLY A 1 353 ? 34.104 7.052 9.727 1.00 9.31 353 GLY A CA 1
ATOM 5295 C C . GLY A 1 353 ? 34.527 5.624 10.058 1.00 8.54 353 GLY A C 1
ATOM 5296 O O . GLY A 1 353 ? 33.793 4.675 9.829 1.00 10.16 353 GLY A O 1
ATOM 5300 N N . GLY A 1 354 ? 35.717 5.521 10.601 1.00 9.15 354 GLY A N 1
ATOM 5301 C CA . GLY A 1 354 ? 36.386 4.246 10.802 1.00 9.30 354 GLY A CA 1
ATOM 5302 C C . GLY A 1 354 ? 37.077 4.172 12.145 1.00 7.35 354 GLY A C 1
ATOM 5303 O O . GLY A 1 354 ? 36.573 4.676 13.164 1.00 7.17 354 GLY A O 1
ATOM 5307 N N . ALA A 1 355 ? 38.256 3.545 12.182 1.00 7.51 355 ALA A N 1
ATOM 5308 C CA . ALA A 1 355 ? 38.986 3.338 13.434 1.00 7.11 355 ALA A CA 1
ATOM 5309 C C . ALA A 1 355 ? 39.384 4.625 14.119 1.00 6.85 355 ALA A C 1
ATOM 5310 O O . ALA A 1 355 ? 39.457 4.694 15.344 1.00 6.90 355 ALA A O 1
ATOM 5317 N N . GLU A 1 356 ? 39.692 5.695 13.338 1.00 7.19 356 GLU A N 1
ATOM 5318 C CA . GLU A 1 356 ? 40.144 6.922 13.929 1.00 7.79 356 GLU A CA 1
ATOM 5319 C C . GLU A 1 356 ? 39.026 7.557 14.767 1.00 7.09 356 GLU A C 1
ATOM 5320 O O . GLU A 1 356 ? 37.881 7.714 14.293 1.00 7.84 356 GLU A O 1
ATOM 5332 N N . GLY A 1 357 ? 39.339 7.882 16.006 1.00 6.78 357 GLY A N 1
ATOM 5333 C CA . GLY A 1 357 ? 38.372 8.398 16.935 1.00 6.88 357 GLY A CA 1
ATOM 5334 C C . GLY A 1 357 ? 37.411 7.335 17.475 1.00 6.21 357 GLY A C 1
ATOM 5335 O O . GLY A 1 357 ? 36.366 7.680 18.063 1.00 6.28 357 GLY A O 1
ATOM 5339 N N . TYR A 1 358 ? 37.781 6.049 17.334 1.00 6.11 358 TYR A N 1
ATOM 5340 C CA . TYR A 1 358 ? 36.902 4.917 17.696 1.00 5.34 358 TYR A CA 1
ATOM 5341 C C . TYR A 1 358 ? 37.669 3.903 18.533 1.00 5.67 358 TYR A C 1
ATOM 5342 O O . TYR A 1 358 ? 37.384 3.698 19.708 1.00 6.33 358 TYR A O 1
ATOM 5359 N N . THR A 1 359 ? 38.691 3.266 17.904 1.00 6.11 359 THR A N 1
ATOM 5360 C CA . THR A 1 359 ? 39.510 2.251 18.570 1.00 6.45 359 THR A CA 1
ATOM 5361 C C . THR A 1 359 ? 40.912 2.737 18.866 1.00 6.55 359 THR A C 1
ATOM 5362 O O . THR A 1 359 ? 41.735 1.939 19.380 1.00 7.58 359 THR A O 1
ATOM 5372 N N . ASP A 1 360 ? 41.224 4.013 18.606 1.00 6.74 360 ASP A N 1
ATOM 5373 C CA . ASP A 1 360 ? 42.587 4.570 18.725 1.00 7.00 360 ASP A CA 1
ATOM 5374 C C . ASP A 1 360 ? 42.759 5.449 19.963 1.00 7.26 360 ASP A C 1
ATOM 5375 O O . ASP A 1 360 ? 43.783 6.168 20.064 1.00 9.20 360 ASP A O 1
ATOM 5384 N N . TYR A 1 361 ? 41.839 5.424 20.925 1.00 6.86 361 TYR A N 1
ATOM 5385 C CA . TYR A 1 361 ? 42.066 6.062 22.221 1.00 6.56 361 TYR A CA 1
ATOM 5386 C C . TYR A 1 361 ? 42.824 5.049 23.088 1.00 7.28 361 TYR A C 1
ATOM 5387 O O . TYR A 1 361 ? 42.292 3.951 23.330 1.00 8.52 361 TYR A O 1
ATOM 5404 N N . PRO A 1 362 ? 44.017 5.360 23.572 1.00 7.64 362 PRO A N 1
ATOM 5405 C CA . PRO A 1 362 ? 44.836 4.335 24.245 1.00 8.37 362 PRO A CA 1
ATOM 5406 C C . PRO A 1 362 ? 44.366 4.053 25.682 1.00 7.99 362 PRO A C 1
ATOM 5407 O O . PRO A 1 362 ? 43.833 4.921 26.381 1.00 9.07 362 PRO A O 1
ATOM 5418 N N . SER A 1 363 ? 44.616 2.838 26.148 1.00 9.71 363 SER A N 1
ATOM 5419 C CA . SER A 1 363 ? 44.543 2.477 27.561 1.00 10.49 363 SER A CA 1
ATOM 5420 C C . SER A 1 363 ? 45.836 2.921 28.213 1.00 11.81 363 SER A C 1
ATOM 5421 O O . SER A 1 363 ? 46.862 3.083 27.515 1.00 15.29 363 SER A O 1
ATOM 5432 N N . LEU A 1 364 ? 45.808 3.001 29.548 1.00 12.76 364 LEU A N 1
ATOM 5433 C CA . LEU A 1 364 ? 47.020 3.227 30.338 1.00 16.82 364 LEU A CA 1
ATOM 5434 C C . LEU A 1 364 ? 48.085 2.176 30.084 1.00 23.27 364 LEU A C 1
ATOM 5435 O O . LEU A 1 364 ? 47.778 1.021 29.724 0.80 26.11 364 LEU A O 1
#

InterPro domains:
  IPR001155 NADH:flavin oxidoreductase/NADH oxidase, N-terminal [PF00724] (5-344)
  IPR013785 Aldolase-type TIM barrel [G3DSA:3.20.20.70] (2-365)
  IPR045247 Oxidoreductase Oye-like [PTHR22893] (4-364)

Solvent-accessible surface area: 13894 Å² total; per-residue (Å²): 79,103,93,1,36,41,86,20,144,1,21,43,25,82,1,63,10,36,0,0,1,6,17,27,32,2,3,16,3,84,58,124,38,16,37,4,17,119,50,1,14,90,1,1,105,63,0,4,60,0,0,1,0,0,0,3,3,0,0,5,17,50,48,0,21,0,19,5,0,0,1,0,0,63,25,105,106,1,26,44,16,0,96,147,4,4,58,11,0,72,68,88,120,5,27,0,0,0,3,0,4,2,0,2,12,2,0,38,30,74,32,14,71,70,41,121,42,1,3,0,0,12,61,60,41,3,110,22,108,0,6,16,65,41,161,115,40,83,44,75,146,39,94,10,33,72,5,97,37,4,108,79,122,51,1,88,37,5,23,70,41,0,68,79,0,0,21,7,0,133,118,1,30,5,20,0,0,0,0,8,0,0,36,0,13,0,2,2,0,1,22,1,45,49,0,8,125,29,143,39,82,16,3,52,55,24,90,32,22,0,86,0,2,14,58,0,0,64,20,0,23,131,56,37,43,26,61,62,0,0,0,17,2,1,13,23,26,75,2,68,83,1,55,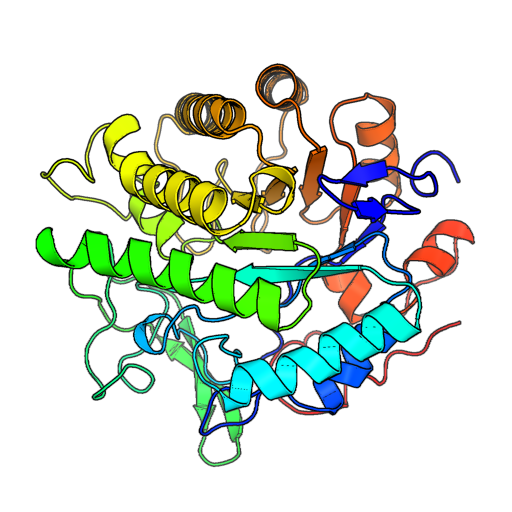15,18,124,94,47,68,66,24,4,20,56,6,1,78,27,0,21,152,61,52,6,6,0,0,0,7,5,12,31,32,138,101,45,54,163,127,21,63,92,67,10,22,87,70,4,59,115,61,4,154,24,13,4,0,0,3,20,79,12,73,21,133,72,0,34,67,14,16,62,108,36,3,5,18,0,0,2,10,18,91,39,0,4,0,1,5,19,0,15,33,12,28,90,146,133,34,152,56,25,110,70,75,82,152,20,25,119,5,67,33,48,133,0,0,20,67,6,85,70,128

Nearest PDB structures (foldseek):
  2abb-assembly1_A  TM=1.002E+00  e=6.198E-73  Enterobacter cloacae
  3p8i-assembly1_A  TM=1.003E+00  e=4.053E-72  Enterobacter cloacae
  6gi9-assembly1_A  TM=1.001E+00  e=3.835E-72  Enterobacter cloacae
  6gi8-assembly1_A  TM=1.002E+00  e=7.040E-72  Enterobacter cloacae
  1vyp-assembly1_X  TM=1.002E+00  e=7.863E-72  Enterobacter cloacae

CATH classification: 3.20.20.70

Radius of gyration: 19.03 Å; Cα contacts (8 Å, |Δi|>4): 849; chains: 1; bounding box: 55×37×52 Å

Secondary structure (DSSP, 8-state):
--STTS-EEETTEEESSSEEEPP------BTTTTB--HHHHHHHHHTTTSSEEEEEEEESSSTT--STT--BSSSHHHHHHHHHHHHHHHHTT--EEEEEE--TTSS-GGGSGGGPPPEESSS----SEEEEE-TTS-EEEEEPPPPEEPPGGGHHHHHHHHHHHHHHHHHTT-SEEEEEE-TTSHHHHHH-TTT----STTSSSHHHHTHHHHHHHHHHHHHS-GGGEEEEE--SS-BTTB---TTHHHHHHHHHHHHHHTT-SEEEEE--BTTB-PPPPHHHHHHHHHH--SEEEEESS--HHHHHHHHHTTS-SEEEESHHHHH-TTHHHHHHHTPPPPPP-GGGSSSSSSTTTT-SPP-